Protein 8W33 (pdb70)

Secondary structure (DSSP, 8-state):
-TT-S--HHHHTTT--GGGG-TTTEEE-S--EEEEEESSPBPHHHHHHHHHHHTTSTTEEEEEEEEE---SEE--SSSSPEEPGGGG-EEEEETTEEEEE--EEEEEEEEES-GGGHHHHHHHHHHHHHHH-TT-EEEEEEEEEEE--/----S--TTTS--SSEEE-S--EEEEEESSPBPHHHHHHHHHHHHTSTTEEEEEEE--SSPPBP-SSTTTTSBPPPPPPEEEEETTEEEEESS-B-EEEEEES-GGGHHHHHHHHHHHHHHH-TT-EEEEEEEEEEE---

Solvent-accessible surface area: 16170 Å² total; per-residue (Å²): 186,186,76,149,116,76,87,87,128,138,129,72,107,25,75,10,74,10,49,106,23,110,107,52,7,85,101,28,113,41,4,24,0,0,0,53,15,78,146,92,2,56,20,115,26,1,50,102,1,15,37,86,0,94,91,11,96,87,27,146,72,20,60,27,4,12,92,18,44,43,12,76,82,48,126,52,157,56,168,24,120,106,57,158,92,52,14,6,125,70,6,67,6,88,65,165,140,46,25,6,12,6,67,0,19,30,1,2,0,21,0,60,56,86,122,37,7,86,169,5,0,72,34,0,25,122,9,0,122,112,27,2,115,69,21,44,57,4,26,3,0,76,14,11,62,18,108,112,238,124,138,156,44,105,30,39,3,29,68,64,37,99,50,9,65,22,33,97,36,0,22,0,3,0,56,19,100,150,71,1,50,21,112,27,0,50,100,0,2,38,89,0,73,94,12,100,82,21,144,67,13,74,36,4,10,72,5,75,12,58,104,32,56,91,51,139,40,138,50,110,26,56,151,14,46,47,131,117,68,6,77,5,115,71,170,133,42,102,13,28,11,71,2,7,37,1,10,0,34,0,62,54,30,95,35,1,45,158,3,0,57,31,0,18,120,11,0,116,114,28,2,112,53,21,42,58,4,25,1,0,17,7,0,37,18,130,72,163

InterPro domains:
  IPR003901 Methyl-coenzyme M reductase, protein D [PF02505] (14-136)
  IPR003901 Methyl-coenzyme M reductase, protein D [PIRSF005636] (12-136)
  IPR003901 Methyl-coenzyme M reductase, protein D [TIGR03260] (13-136)

Foldseek 3Di:
DPPPDDDCCPVQPPHDVVVVPVVWKAWDFKKWKKKFAPDQADPVLVLQLQQQLVPQPQFDDKDFDAAFDAQFDDDDPDGTDGDVVSCWDWHAHPNDTDTHGHSTRMMITIGNGPVCVVVSVVSSVVSCVVRRVVDIDMDMGIDIDTDD/DDDDDDDLLVDDDLWKAWDFKKKKKKAAPDFADLVLVQQLLQQLVPQPQFDHKDWDADPDADAACDDPRHPHGDDFDPWDWHAHPNDIDIDRHGTGMMITIGRGPVCVVVSVVSSVVVCVVSRVNDIDIDMGIDIDGDHD

Structure (mmCIF, N/CA/C/O backbone):
data_8W33
#
_entry.id   8W33
#
_cell.length_a   86.062
_cell.length_b   90.224
_cell.length_c   121.415
_cell.angle_alpha   90
_cell.angle_beta   90
_cell.angle_gamma   90
#
_symmetry.space_group_name_H-M   'C 2 2 21'
#
loop_
_entity.id
_entity.type
_entity.pdbx_description
1 polymer 'McrD (methyl-coenzyme M reductase operon protein D)'
2 non-polymer GLYCEROL
3 water water
#
loop_
_atom_site.group_PDB
_atom_site.id
_atom_site.type_symbol
_atom_site.label_atom_id
_atom_site.label_alt_id
_atom_site.label_comp_id
_atom_site.label_asym_id
_atom_site.label_entity_id
_atom_site.label_seq_id
_atom_site.pdbx_PDB_ins_code
_atom_site.Cartn_x
_atom_site.Cartn_y
_atom_site.Cartn_z
_atom_site.occupancy
_atom_site.B_iso_or_equiv
_atom_site.auth_seq_id
_atom_site.auth_comp_id
_atom_site.auth_asym_id
_atom_site.auth_atom_id
_atom_site.pdbx_PDB_model_num
ATOM 1 N N . LEU A 1 15 ? 43.46 41.999 8.168 1 65.683 -18 LEU A N 1
ATOM 2 C CA . LEU A 1 15 ? 44.039 41.017 9.13 1 61.751 -18 LEU A CA 1
ATOM 3 C C . LEU A 1 15 ? 43.933 39.624 8.529 1 56.82 -18 LEU A C 1
ATOM 4 O O . LEU A 1 15 ? 43.282 38.708 9.069 1 48.892 -18 LEU A O 1
ATOM 9 N N . LEU A 1 16 ? 44.622 39.492 7.395 1 49.143 -17 LEU A N 1
ATOM 10 C CA . LEU A 1 16 ? 44.737 38.205 6.757 1 49.313 -17 LEU A CA 1
ATOM 11 C C . LEU A 1 16 ? 45.419 37.287 7.762 1 40.507 -17 LEU A C 1
ATOM 12 O O . LEU A 1 16 ? 46.411 37.676 8.394 1 41.509 -17 LEU A O 1
ATOM 17 N N . GLY A 1 17 ? 44.856 36.081 7.864 1 37.657 -16 GLY A N 1
ATOM 18 C CA . GLY A 1 17 ? 45.351 35.028 8.724 1 39.632 -16 GLY A CA 1
ATOM 19 C C . GLY A 1 17 ? 44.456 34.846 9.947 1 38.674 -16 GLY A C 1
ATOM 20 O O . GLY A 1 17 ? 44.391 33.763 10.514 1 42.034 -16 GLY A O 1
ATOM 21 N N . LEU A 1 18 ? 43.748 35.894 10.343 1 36.979 -15 LEU A N 1
ATOM 22 C CA . LEU A 1 18 ? 42.965 35.781 11.564 1 39.867 -15 LEU A CA 1
ATOM 23 C C . LEU A 1 18 ? 41.464 35.852 11.277 1 36.725 -15 LEU A C 1
ATOM 24 O O . LEU A 1 18 ? 40.679 36.282 12.116 1 37.202 -15 LEU A O 1
ATOM 29 N N . ASP A 1 19 ? 41.033 35.449 10.074 1 38.626 -14 ASP A N 1
ATOM 30 C CA . ASP A 1 19 ? 39.612 35.361 9.811 1 40.352 -14 ASP A CA 1
ATOM 31 C C . ASP A 1 19 ? 39.05 34.129 10.524 1 34.436 -14 ASP A C 1
ATOM 32 O O . ASP A 1 19 ? 39.774 33.174 10.785 1 33.394 -14 ASP A O 1
ATOM 37 N N . SER A 1 20 ? 37.749 34.164 10.787 1 32.74 -13 SER A N 1
ATOM 38 C CA . SER A 1 20 ? 37.033 33.002 11.3 1 33.484 -13 SER A CA 1
ATOM 39 C C . SER A 1 20 ? 37.064 31.879 10.264 1 30.661 -13 SER A C 1
ATOM 40 O O . SER A 1 20 ? 37.261 32.135 9.058 1 30.524 -13 SER A O 1
ATOM 43 N N . THR A 1 21 ? 36.871 30.636 10.732 1 28.419 -12 THR A N 1
ATOM 44 C CA . THR A 1 21 ? 37.222 29.453 9.957 1 27.824 -12 THR A CA 1
ATOM 45 C C . THR A 1 21 ? 36.01 28.606 9.566 1 27.184 -12 THR A C 1
ATOM 46 O O . THR A 1 21 ? 36.15 27.402 9.348 1 27.348 -12 THR A O 1
ATOM 50 N N . GLU A 1 22 ? 34.837 29.233 9.398 1 29.153 -11 GLU A N 1
ATOM 51 C CA . GLU A 1 22 ? 33.653 28.525 8.929 1 29.767 -11 GLU A CA 1
ATOM 52 C C . GLU A 1 22 ? 33.855 27.847 7.573 1 28.47 -11 GLU A C 1
ATOM 53 O O . GLU A 1 22 ? 33.266 26.786 7.355 1 29.289 -11 GLU A O 1
ATOM 59 N N . ASN A 1 23 ? 34.739 28.378 6.708 1 29.152 -10 ASN A N 1
ATOM 60 C CA . ASN A 1 23 ? 34.967 27.735 5.413 1 33.027 -10 ASN A CA 1
ATOM 61 C C . ASN A 1 23 ? 35.55 26.342 5.601 1 32.425 -10 ASN A C 1
ATOM 62 O O . ASN A 1 23 ? 35.24 25.455 4.821 1 32.245 -10 ASN A O 1
ATOM 67 N N . LEU A 1 24 ? 36.391 26.128 6.625 1 27.412 -9 LEU A N 1
ATOM 68 C CA . LEU A 1 24 ? 36.918 24.807 6.914 1 27.818 -9 LEU A CA 1
ATOM 69 C C . LEU A 1 24 ? 35.913 23.974 7.704 1 26.909 -9 LEU A C 1
ATOM 70 O O . LEU A 1 24 ? 35.743 22.786 7.462 1 29.568 -9 LEU A O 1
ATOM 75 N N . TYR A 1 25 ? 35.313 24.549 8.744 1 26.515 -8 TYR A N 1
ATOM 76 C CA . TYR A 1 25 ? 34.456 23.769 9.606 1 26.478 -8 TYR A CA 1
ATOM 77 C C . TYR A 1 25 ? 33.227 23.26 8.844 1 27.52 -8 TYR A C 1
ATOM 78 O O . TYR A 1 25 ? 32.805 22.117 9.041 1 27.222 -8 TYR A O 1
ATOM 87 N N . PHE A 1 26 ? 32.675 24.13 8.001 1 26.497 -7 PHE A N 1
ATOM 88 C CA . PHE A 1 26 ? 31.441 23.832 7.287 1 27.836 -7 PHE A CA 1
ATOM 89 C C . PHE A 1 26 ? 31.712 23.382 5.864 1 30.223 -7 PHE A C 1
ATOM 90 O O . PHE A 1 26 ? 30.776 23.37 5.056 1 33.24 -7 PHE A O 1
ATOM 98 N N . GLN A 1 27 ? 32.935 22.956 5.546 1 27.539 -6 GLN A N 1
ATOM 99 C CA . GLN A 1 27 ? 33.234 22.596 4.173 1 30.082 -6 GLN A CA 1
ATOM 100 C C . GLN A 1 27 ? 32.276 21.475 3.752 1 30.915 -6 GLN A C 1
ATOM 101 O O . GLN A 1 27 ? 32.068 20.514 4.49 1 31.342 -6 GLN A O 1
ATOM 107 N N . GLY A 1 28 ? 31.716 21.603 2.552 1 34.286 -5 GLY A N 1
ATOM 108 C CA . GLY A 1 28 ? 30.882 20.529 2.027 1 35.351 -5 GLY A CA 1
ATOM 109 C C . GLY A 1 28 ? 29.421 20.594 2.497 1 40.398 -5 GLY A C 1
ATOM 110 O O . GLY A 1 28 ? 28.63 19.739 2.067 1 40.631 -5 GLY A O 1
ATOM 111 N N . ILE A 1 29 ? 29.05 21.576 3.346 1 36.118 -4 ILE A N 1
ATOM 112 C CA . ILE A 1 29 ? 27.655 21.777 3.797 1 37.45 -4 ILE A CA 1
ATOM 113 C C . ILE A 1 29 ? 27.001 22.982 3.126 1 34.802 -4 ILE A C 1
ATOM 114 O O . ILE A 1 29 ? 27.536 24.084 3.104 1 41.218 -4 ILE A O 1
ATOM 119 N N . ASP A 1 30 ? 25.766 22.839 2.58 1 45.253 -3 ASP A N 1
ATOM 120 C CA . ASP A 1 30 ? 25.065 24.005 2.03 1 42.729 -3 ASP A CA 1
ATOM 121 C C . ASP A 1 30 ? 24.546 24.907 3.146 1 40.286 -3 ASP A C 1
ATOM 122 O O . ASP A 1 30 ? 23.831 24.426 4.012 1 37.678 -3 ASP A O 1
ATOM 127 N N . PRO A 1 31 ? 24.852 26.232 3.146 1 45.463 -2 PRO A N 1
ATOM 128 C CA . PRO A 1 31 ? 24.506 27.107 4.27 1 53.278 -2 PRO A CA 1
ATOM 129 C C . PRO A 1 31 ? 23.042 27.158 4.715 1 51.885 -2 PRO A C 1
ATOM 130 O O . PRO A 1 31 ? 22.781 27.156 5.915 1 45.863 -2 PRO A O 1
ATOM 134 N N . PHE A 1 32 ? 22.084 27.191 3.771 1 46.542 -1 PHE A N 1
ATOM 135 C CA . PHE A 1 32 ? 20.683 27.356 4.139 1 44.81 -1 PHE A CA 1
ATOM 136 C C . PHE A 1 32 ? 20.249 26.173 5.011 1 44.655 -1 PHE A C 1
ATOM 137 O O . PHE A 1 32 ? 19.335 26.33 5.834 1 46.796 -1 PHE A O 1
ATOM 145 N N . THR A 1 33 ? 20.916 25.01 4.849 1 42.781 0 THR A N 1
ATOM 146 C CA . THR A 1 33 ? 20.554 23.789 5.567 1 41.547 0 THR A CA 1
ATOM 147 C C . THR A 1 33 ? 20.801 23.923 7.076 1 48.932 0 THR A C 1
ATOM 148 O O . THR A 1 33 ? 20.21 23.172 7.858 1 49.864 0 THR A O 1
ATOM 152 N N . MET A 1 34 ? 21.652 24.883 7.491 1 50.557 1 MET A N 1
ATOM 153 C CA . MET A 1 34 ? 21.938 25.11 8.904 1 51.154 1 MET A CA 1
ATOM 154 C C . MET A 1 34 ? 20.823 25.929 9.57 1 54.631 1 MET A C 1
ATOM 155 O O . MET A 1 34 ? 20.82 26.033 10.795 1 51.755 1 MET A O 1
ATOM 160 N N . SER A 1 35 ? 19.886 26.518 8.792 1 48.667 2 SER A N 1
ATOM 161 C CA . SER A 1 35 ? 18.766 27.247 9.375 1 47.498 2 SER A CA 1
ATOM 162 C C . SER A 1 35 ? 17.607 26.293 9.674 1 52.166 2 SER A C 1
ATOM 163 O O . SER A 1 35 ? 16.578 26.347 8.995 1 46.045 2 SER A O 1
ATOM 166 N N . THR A 1 36 ? 17.753 25.468 10.729 1 48.971 3 THR A N 1
ATOM 167 C CA . THR A 1 36 ? 16.773 24.431 11.059 1 48.962 3 THR A CA 1
ATOM 168 C C . THR A 1 36 ? 15.495 25.045 11.628 1 48.928 3 THR A C 1
ATOM 169 O O . THR A 1 36 ? 14.476 24.363 11.691 1 53.472 3 THR A O 1
ATOM 173 N N . ASP A 1 37 ? 15.518 26.343 11.974 1 46.181 4 ASP A N 1
ATOM 174 C CA . ASP A 1 37 ? 14.308 27.075 12.347 1 48.972 4 ASP A CA 1
ATOM 175 C C . ASP A 1 37 ? 13.39 27.329 11.143 1 49.067 4 ASP A C 1
ATOM 176 O O . ASP A 1 37 ? 12.205 27.643 11.312 1 51.163 4 ASP A O 1
ATOM 181 N N . LYS A 1 38 ? 13.95 27.26 9.924 1 45.461 5 LYS A N 1
ATOM 182 C CA . LYS A 1 38 ? 13.231 27.675 8.731 1 42.468 5 LYS A CA 1
ATOM 183 C C . LYS A 1 38 ? 13.086 26.527 7.73 1 40.797 5 LYS A C 1
ATOM 184 O O . LYS A 1 38 ? 12.186 26.585 6.893 1 40.934 5 LYS A O 1
ATOM 190 N N . PHE A 1 39 ? 13.962 25.525 7.786 1 39.663 6 PHE A N 1
ATOM 191 C CA . PHE A 1 39 ? 14.024 24.496 6.755 1 38.792 6 PHE A CA 1
ATOM 192 C C . PHE A 1 39 ? 14.066 23.119 7.394 1 45.078 6 PHE A C 1
ATOM 193 O O . PHE A 1 39 ? 14.848 22.869 8.305 1 47.64 6 PHE A O 1
ATOM 201 N N . GLU A 1 40 ? 13.208 22.241 6.883 1 38.996 7 GLU A N 1
ATOM 202 C CA . GLU A 1 40 ? 13.084 20.882 7.363 1 38.579 7 GLU A CA 1
ATOM 203 C C . GLU A 1 40 ? 13.505 19.977 6.22 1 37.637 7 GLU A C 1
ATOM 204 O O . GLU A 1 40 ? 12.868 20.01 5.167 1 35.188 7 GLU A O 1
ATOM 210 N N . PRO A 1 41 ? 14.54 19.144 6.416 1 37.058 8 PRO A N 1
ATOM 211 C CA . PRO A 1 41 ? 15.025 18.258 5.358 1 39.208 8 PRO A CA 1
ATOM 212 C C . PRO A 1 41 ? 13.959 17.224 5 1 37.311 8 PRO A C 1
ATOM 213 O O . PRO A 1 41 ? 13.268 16.708 5.867 1 36.951 8 PRO A O 1
ATOM 217 N N . VAL A 1 42 ? 13.817 16.959 3.703 1 33.696 9 VAL A N 1
ATOM 218 C CA . VAL A 1 42 ? 12.955 15.908 3.184 1 33.179 9 VAL A CA 1
ATOM 219 C C . VAL A 1 42 ? 13.804 14.657 3.051 1 32.921 9 VAL A C 1
ATOM 220 O O . VAL A 1 42 ? 14.814 14.656 2.356 1 35.024 9 VAL A O 1
ATOM 224 N N . PRO A 1 43 ? 13.447 13.557 3.727 1 38.087 10 PRO A N 1
ATOM 225 C CA . PRO A 1 43 ? 14.28 12.354 3.708 1 40.823 10 PRO A CA 1
ATOM 226 C C . PRO A 1 43 ? 14.462 11.712 2.337 1 36.456 10 PRO A C 1
ATOM 227 O O . PRO A 1 43 ? 15.539 11.212 2.045 1 36.433 10 PRO A O 1
ATOM 231 N N . LEU A 1 44 ? 13.407 11.712 1.514 1 33.81 11 LEU A N 1
ATOM 232 C CA . LEU A 1 44 ? 13.431 10.933 0.287 1 33.326 11 LEU A CA 1
ATOM 233 C C . LEU A 1 44 ? 13.931 11.81 -0.861 1 32.045 11 LEU A C 1
ATOM 234 O O . LEU A 1 44 ? 13.41 12.905 -1.075 1 30.602 11 LEU A O 1
ATOM 239 N N . PRO A 1 45 ? 14.963 11.336 -1.582 1 29.464 12 PRO A N 1
ATOM 240 C CA . PRO A 1 45 ? 15.475 12.023 -2.769 1 29.44 12 PRO A CA 1
ATOM 241 C C . PRO A 1 45 ? 14.679 11.621 -3.998 1 29.235 12 PRO A C 1
ATOM 242 O O . PRO A 1 45 ? 13.908 10.64 -3.965 1 27.58 12 PRO A O 1
ATOM 246 N N . GLU A 1 46 ? 14.924 12.348 -5.094 1 27.116 13 GLU A N 1
ATOM 247 C CA . GLU A 1 46 ? 14.383 11.959 -6.387 1 27.231 13 GLU A CA 1
ATOM 248 C C . GLU A 1 46 ? 15.523 11.794 -7.391 1 27.219 13 GLU A C 1
ATOM 249 O O . GLU A 1 46 ? 16.548 12.483 -7.349 1 29.478 13 GLU A O 1
ATOM 255 N N . ILE A 1 47 ? 15.315 10.875 -8.328 1 25.372 14 ILE A N 1
ATOM 256 C CA . ILE A 1 47 ? 16.068 10.837 -9.569 1 25.119 14 ILE A CA 1
ATOM 257 C C . ILE A 1 47 ? 15.228 11.565 -10.616 1 26.36 14 ILE A C 1
ATOM 258 O O . ILE A 1 47 ? 14.04 11.284 -10.765 1 25.837 14 ILE A O 1
ATOM 263 N N . LEU A 1 48 ? 15.858 12.521 -11.306 1 23.595 15 LEU A N 1
ATOM 264 C CA . LEU A 1 48 ? 15.191 13.29 -12.332 1 24.646 15 LEU A CA 1
ATOM 265 C C . LEU A 1 48 ? 15.698 12.861 -13.704 1 23.799 15 LEU A C 1
ATOM 266 O O . LEU A 1 48 ? 16.916 12.777 -13.923 1 25.588 15 LEU A O 1
ATOM 271 N N . ILE A 1 49 ? 14.746 12.628 -14.612 1 22.975 16 ILE A N 1
ATOM 272 C CA . ILE A 1 49 ? 15.066 12.343 -16.009 1 24.467 16 ILE A CA 1
ATOM 273 C C . ILE A 1 49 ? 14.714 13.597 -16.818 1 26.802 16 ILE A C 1
ATOM 274 O O . ILE A 1 49 ? 13.549 14.028 -16.819 1 25.751 16 ILE A O 1
ATOM 279 N N . PHE A 1 50 ? 15.719 14.135 -17.518 1 24.364 17 PHE A N 1
ATOM 280 C CA . PHE A 1 50 ? 15.539 15.253 -18.428 1 25.777 17 PHE A CA 1
ATOM 281 C C . PHE A 1 50 ? 15.806 14.78 -19.847 1 26.018 17 PHE A C 1
ATOM 282 O O . PHE A 1 50 ? 16.938 14.808 -20.303 1 26.265 17 PHE A O 1
ATOM 290 N N . PRO A 1 51 ? 14.772 14.351 -20.599 1 26.393 18 PRO A N 1
ATOM 291 C CA . PRO A 1 51 ? 14.962 13.959 -21.994 1 25.523 18 PRO A CA 1
ATOM 292 C C . PRO A 1 51 ? 15.354 15.156 -22.83 1 25.895 18 PRO A C 1
ATOM 293 O O . PRO A 1 51 ? 14.958 16.281 -22.542 1 26.264 18 PRO A O 1
ATOM 297 N N . ASN A 1 52 ? 16.153 14.912 -23.89 1 26.372 19 ASN A N 1
ATOM 298 C CA . ASN A 1 52 ? 16.561 15.985 -24.777 1 25.418 19 ASN A CA 1
ATOM 299 C C . ASN A 1 52 ? 15.448 16.398 -25.734 1 28.268 19 ASN A C 1
ATOM 300 O O . ASN A 1 52 ? 15.596 17.39 -26.435 1 29.832 19 ASN A O 1
ATOM 305 N N . ARG A 1 53 ? 14.362 15.635 -25.788 1 28.284 20 ARG A N 1
ATOM 306 C CA . ARG A 1 53 ? 13.166 16.053 -26.51 1 27.513 20 ARG A CA 1
ATOM 307 C C . ARG A 1 53 ? 11.949 15.866 -25.596 1 26.614 20 ARG A C 1
ATOM 308 O O . ARG A 1 53 ? 11.942 14.977 -24.76 1 26.636 20 ARG A O 1
ATOM 316 N N . LEU A 1 54 ? 10.896 16.665 -25.804 1 24.882 21 LEU A N 1
ATOM 317 C CA . LEU A 1 54 ? 9.636 16.45 -25.109 1 23.372 21 LEU A CA 1
ATOM 318 C C . LEU A 1 54 ? 9.056 15.117 -25.576 1 26.261 21 LEU A C 1
ATOM 319 O O . LEU A 1 54 ? 8.956 14.848 -26.78 1 27.287 21 LEU A O 1
ATOM 324 N N . LEU A 1 55 ? 8.667 14.277 -24.623 1 25.123 22 LEU A N 1
ATOM 325 C CA . LEU A 1 55 ? 8.269 12.939 -24.974 1 24.513 22 LEU A CA 1
ATOM 326 C C . LEU A 1 55 ? 6.854 12.895 -25.56 1 26.616 22 LEU A C 1
ATOM 327 O O . LEU A 1 55 ? 5.905 13.459 -25.017 1 26.926 22 LEU A O 1
ATOM 332 N N . SER A 1 56 ? 6.732 12.071 -26.6 1 26.733 23 SER A N 1
ATOM 333 C CA . SER A 1 56 ? 5.448 11.587 -27.083 1 29.093 23 SER A CA 1
ATOM 334 C C . SER A 1 56 ? 4.74 10.767 -26 1 28.389 23 SER A C 1
ATOM 335 O O . SER A 1 56 ? 5.367 10.141 -25.151 1 28.115 23 SER A O 1
ATOM 338 N N . ALA A 1 57 ? 3.413 10.631 -26.121 1 28.861 24 ALA A N 1
ATOM 339 C CA . ALA A 1 57 ? 2.678 9.75 -25.217 1 27.978 24 ALA A CA 1
ATOM 340 C C . ALA A 1 57 ? 3.206 8.309 -25.298 1 26.77 24 ALA A C 1
ATOM 341 O O . ALA A 1 57 ? 3.274 7.621 -24.295 1 28.422 24 ALA A O 1
ATOM 343 N N . GLU A 1 58 ? 3.534 7.835 -26.508 1 26.768 25 GLU A N 1
ATOM 344 C CA . GLU A 1 58 ? 4.013 6.473 -26.669 1 30.516 25 GLU A CA 1
ATOM 345 C C . GLU A 1 58 ? 5.322 6.238 -25.895 1 28.714 25 GLU A C 1
ATOM 346 O O . GLU A 1 58 ? 5.486 5.22 -25.236 1 29.123 25 GLU A O 1
ATOM 352 N N . THR A 1 59 ? 6.262 7.191 -25.952 1 27.989 26 THR A N 1
ATOM 3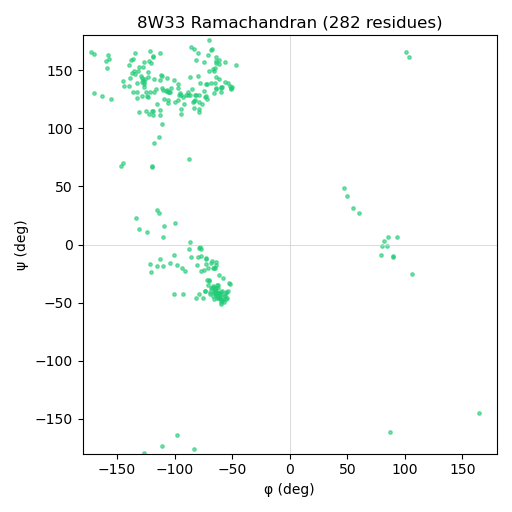53 C CA . THR A 1 59 ? 7.528 7.021 -25.245 1 27.117 26 THR A CA 1
ATOM 354 C C . THR A 1 59 ? 7.311 7.197 -23.745 1 28.029 26 THR A C 1
ATOM 355 O O . THR A 1 59 ? 7.852 6.45 -22.945 1 27.094 26 THR A O 1
ATOM 359 N N . THR A 1 60 ? 6.469 8.164 -23.337 1 26.392 27 THR A N 1
ATOM 360 C CA . THR A 1 60 ? 6.15 8.28 -21.923 1 25.626 27 THR A CA 1
ATOM 361 C C . THR A 1 60 ? 5.634 6.949 -21.375 1 27.079 27 THR A C 1
ATOM 362 O O . THR A 1 60 ? 6.01 6.536 -20.28 1 26.213 27 THR A O 1
ATOM 366 N N . GLU A 1 61 ? 4.716 6.305 -22.107 1 28.867 28 GLU A N 1
ATOM 367 C CA . GLU A 1 61 ? 4.114 5.06 -21.648 1 26.982 28 GLU A CA 1
ATOM 368 C C . GLU A 1 61 ? 5.191 3.991 -21.437 1 30.331 28 GLU A C 1
ATOM 369 O O . GLU A 1 61 ? 5.204 3.282 -20.434 1 29.34 28 GLU A O 1
ATOM 375 N N . LYS A 1 62 ? 6.075 3.838 -22.415 1 30.093 29 LYS A N 1
ATOM 376 C CA . LYS A 1 62 ? 7.148 2.859 -22.304 1 31.384 29 LYS A CA 1
ATOM 377 C C . LYS A 1 62 ? 8.046 3.157 -21.108 1 32.224 29 LYS A C 1
ATOM 378 O O . LYS A 1 62 ? 8.405 2.261 -20.338 1 30.783 29 LYS A O 1
ATOM 384 N N . LEU A 1 63 ? 8.408 4.438 -20.948 1 28.597 30 LEU A N 1
ATOM 385 C CA . LEU A 1 63 ? 9.34 4.83 -19.909 1 27.265 30 LEU A CA 1
ATOM 386 C C . LEU A 1 63 ? 8.737 4.589 -18.522 1 29.584 30 LEU A C 1
ATOM 387 O O . LEU A 1 63 ? 9.396 4.057 -17.632 1 30.215 30 LEU A O 1
ATOM 392 N N . LEU A 1 64 ? 7.489 5.012 -18.305 1 27.836 31 LEU A N 1
ATOM 393 C CA . LEU A 1 64 ? 6.855 4.823 -16.999 1 27.855 31 LEU A CA 1
ATOM 394 C C . LEU A 1 64 ? 6.707 3.339 -16.642 1 31.109 31 LEU A C 1
ATOM 395 O O . LEU A 1 64 ? 6.985 2.977 -15.504 1 30.396 31 LEU A O 1
ATOM 400 N N . ASN A 1 65 ? 6.32 2.491 -17.602 1 33.282 32 ASN A N 1
ATOM 401 C CA . ASN A 1 65 ? 6.212 1.058 -17.333 1 33.681 32 ASN A CA 1
ATOM 402 C C . ASN A 1 65 ? 7.545 0.51 -16.809 1 36.547 32 ASN A C 1
ATOM 403 O O . ASN A 1 65 ? 7.584 -0.249 -15.846 1 37.891 32 ASN A O 1
ATOM 408 N N . ARG A 1 66 ? 8.65 0.907 -17.442 1 31.665 33 ARG A N 1
ATOM 409 C CA . ARG A 1 66 ? 9.956 0.363 -17.09 1 32.229 33 ARG A CA 1
ATOM 410 C C . ARG A 1 66 ? 10.428 0.936 -15.755 1 33.891 33 ARG A C 1
ATOM 411 O O . ARG A 1 66 ? 10.959 0.214 -14.919 1 32.325 33 ARG A O 1
ATOM 419 N N . VAL A 1 67 ? 10.199 2.24 -15.526 1 30.503 34 VAL A N 1
ATOM 420 C CA . VAL A 1 67 ? 10.685 2.862 -14.306 1 31.685 34 VAL A CA 1
ATOM 421 C C . VAL A 1 67 ? 9.989 2.268 -13.088 1 31.427 34 VAL A C 1
ATOM 422 O O . VAL A 1 67 ? 10.607 2.134 -12.037 1 32.439 34 VAL A O 1
ATOM 426 N N . TYR A 1 68 ? 8.696 1.975 -13.204 1 32.467 35 TYR A N 1
ATOM 427 C CA . TYR A 1 68 ? 7.972 1.447 -12.051 1 36.076 35 TYR A CA 1
ATOM 428 C C . TYR A 1 68 ? 8.445 0.053 -11.66 1 39.251 35 TYR A C 1
ATOM 429 O O . TYR A 1 68 ? 8.141 -0.386 -10.556 1 44.771 35 TYR A O 1
ATOM 438 N N . ASP A 1 69 ? 9.198 -0.624 -12.53 1 38.517 36 ASP A N 1
ATOM 439 C CA . ASP A 1 69 ? 9.791 -1.905 -12.179 1 40.288 36 ASP A CA 1
ATOM 440 C C . ASP A 1 69 ? 11.157 -1.799 -11.503 1 41.072 36 ASP A C 1
ATOM 441 O O . ASP A 1 69 ? 11.737 -2.819 -11.162 1 38.723 36 ASP A O 1
ATOM 446 N N . VAL A 1 70 ? 11.718 -0.599 -11.367 1 33.35 37 VAL A N 1
ATOM 447 C CA . VAL A 1 70 ? 13.014 -0.462 -10.727 1 33.508 37 VAL A CA 1
ATOM 448 C C . VAL A 1 70 ? 12.824 -0.545 -9.218 1 33.341 37 VAL A C 1
ATOM 449 O O . VAL A 1 70 ? 11.967 0.138 -8.641 1 31.823 37 VAL A O 1
ATOM 453 N N . PRO A 1 71 ? 13.595 -1.412 -8.529 1 35.666 38 PRO A N 1
ATOM 454 C CA . PRO A 1 71 ? 13.495 -1.504 -7.075 1 36.206 38 PRO A CA 1
ATOM 455 C C . PRO A 1 71 ? 13.668 -0.157 -6.386 1 34.67 38 PRO A C 1
ATOM 456 O O . PRO A 1 71 ? 14.543 0.611 -6.769 1 32.384 38 PRO A O 1
ATOM 460 N N . HIS A 1 72 ? 12.834 0.063 -5.358 1 32.75 39 HIS A N 1
ATOM 461 C CA . HIS A 1 72 ? 12.928 1.192 -4.439 1 31.963 39 HIS A CA 1
ATOM 462 C C . HIS A 1 72 ? 12.287 2.466 -4.996 1 33.151 39 HIS A C 1
ATOM 463 O O . HIS A 1 72 ? 12.356 3.515 -4.35 1 31.095 39 HIS A O 1
ATOM 470 N N . VAL A 1 73 ? 11.684 2.382 -6.182 1 32.456 40 VAL A N 1
ATOM 471 C CA . VAL A 1 73 ? 10.888 3.481 -6.698 1 30.282 40 VAL A CA 1
ATOM 472 C C . VAL A 1 73 ? 9.59 3.574 -5.902 1 32.912 40 VAL A C 1
ATOM 473 O O . VAL A 1 73 ? 8.815 2.621 -5.815 1 34.538 40 VAL A O 1
ATOM 477 N N . ARG A 1 74 ? 9.324 4.751 -5.358 1 30.476 41 ARG A N 1
ATOM 478 C CA . ARG A 1 74 ? 8.175 4.931 -4.487 1 35.018 41 ARG A CA 1
ATOM 479 C C . ARG A 1 74 ? 7.032 5.589 -5.242 1 38.496 41 ARG A C 1
ATOM 480 O O . ARG A 1 74 ? 5.875 5.221 -5.055 1 38.909 41 ARG A O 1
ATOM 488 N N . GLN A 1 75 ? 7.355 6.594 -6.053 1 33.768 42 GLN A N 1
ATOM 489 C CA . GLN A 1 75 ? 6.354 7.271 -6.857 1 36.575 42 GLN A CA 1
ATOM 490 C C . GLN A 1 75 ? 7.045 7.933 -8.037 1 31.856 42 GLN A C 1
ATOM 491 O O . GLN A 1 75 ? 8.266 8.086 -8.03 1 30.829 42 GLN A O 1
ATOM 497 N N . VAL A 1 76 ? 6.253 8.225 -9.065 1 30.266 43 VAL A N 1
ATOM 498 C CA . VAL A 1 76 ? 6.746 8.858 -10.278 1 27.938 43 VAL A CA 1
ATOM 499 C C . VAL A 1 76 ? 5.807 10.006 -10.635 1 29.392 43 VAL A C 1
ATOM 500 O O . VAL A 1 76 ? 4.616 9.805 -10.716 1 30.373 43 VAL A O 1
ATOM 504 N N . ASN A 1 77 ? 6.367 11.203 -10.804 1 27.728 44 ASN A N 1
ATOM 505 C CA . ASN A 1 77 ? 5.632 12.366 -11.261 1 27.642 44 ASN A CA 1
ATOM 506 C C . ASN A 1 77 ? 6.234 12.857 -12.587 1 24.949 44 ASN A C 1
ATOM 507 O O . ASN A 1 77 ? 7.381 12.533 -12.939 1 25.086 44 ASN A O 1
ATOM 512 N N . ILE A 1 78 ? 5.446 13.665 -13.31 1 22.418 45 ILE A N 1
ATOM 513 C CA . ILE A 1 78 ? 5.846 14.197 -14.607 1 22.895 45 ILE A CA 1
ATOM 514 C C . ILE A 1 78 ? 5.469 15.672 -14.682 1 25.351 45 ILE A C 1
ATOM 515 O O . ILE A 1 78 ? 4.478 16.132 -14.091 1 25.795 45 ILE A O 1
ATOM 520 N N . SER A 1 79 ? 6.303 16.402 -15.421 1 23.041 46 SER A N 1
ATOM 521 C CA A SER A 1 79 ? 6.04 17.775 -15.78 0.5 22.964 46 SER A CA 1
ATOM 522 C CA B SER A 1 79 ? 6.027 17.773 -15.792 0.5 22.34 46 SER A CA 1
ATOM 523 C C . SER A 1 79 ? 6.423 17.959 -17.245 1 23.479 46 SER A C 1
ATOM 524 O O . SER A 1 79 ? 7.165 17.153 -17.8 1 23.607 46 SER A O 1
ATOM 529 N N . GLY A 1 80 ? 5.928 19.036 -17.831 1 22.627 47 GLY A N 1
ATOM 530 C CA . GLY A 1 80 ? 6.158 19.256 -19.244 1 25.561 47 GLY A CA 1
ATOM 531 C C . GLY A 1 80 ? 5.218 20.301 -19.8 1 24.087 47 GLY A C 1
ATOM 532 O O . GLY A 1 80 ? 4.916 21.257 -19.115 1 25.377 47 GLY A O 1
ATOM 533 N N . GLU A 1 81 ? 4.806 20.094 -21.063 1 24.065 48 GLU A N 1
ATOM 534 C CA . GLU A 1 81 ? 4.073 21.101 -21.803 1 26.545 48 GLU A CA 1
ATOM 535 C C . GLU A 1 81 ? 2.698 20.553 -22.152 1 25.188 48 GLU A C 1
ATOM 536 O O . GLU A 1 81 ? 2.569 19.432 -22.643 1 25.236 48 GLU A O 1
ATOM 542 N N . GLY A 1 82 ? 1.674 21.368 -21.875 1 25.537 49 GLY A N 1
ATOM 543 C CA . GLY A 1 82 ? 0.319 21.049 -22.255 1 25.456 49 GLY A CA 1
ATOM 544 C C . GLY A 1 82 ? 0.133 21.162 -23.767 1 25.585 49 GLY A C 1
ATOM 545 O O . GLY A 1 82 ? 0.966 21.741 -24.464 1 26.315 49 GLY A O 1
ATOM 546 N N . VAL A 1 83 ? -0.96 20.564 -24.235 1 25.636 50 VAL A N 1
ATOM 547 C CA . VAL A 1 83 ? -1.312 20.479 -25.643 1 25.873 50 VAL A CA 1
ATOM 548 C C . VAL A 1 83 ? -2.74 21.007 -25.796 1 28.94 50 VAL A C 1
ATOM 549 O O . VAL A 1 83 ? -3.585 20.724 -24.951 1 28.392 50 VAL A O 1
ATOM 553 N N . PRO A 1 84 ? -3.06 21.747 -26.879 1 28.595 51 PRO A N 1
ATOM 554 C CA . PRO A 1 84 ? -4.415 22.266 -27.059 1 29.839 51 PRO A CA 1
ATOM 555 C 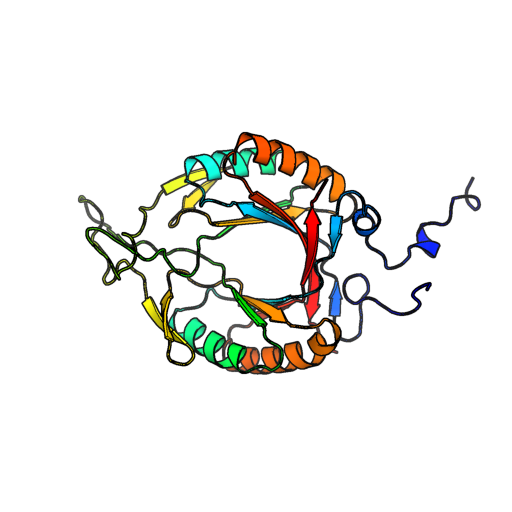C . PRO A 1 84 ? -5.442 21.162 -27.297 1 29.418 51 PRO A C 1
ATOM 556 O O . PRO A 1 84 ? -5.152 20.12 -27.892 1 28.97 51 PRO A O 1
ATOM 560 N N . ALA A 1 85 ? -6.695 21.436 -26.876 1 27.127 52 ALA A N 1
ATOM 561 C CA . ALA A 1 85 ? -7.802 20.543 -27.164 1 25.764 52 ALA A CA 1
ATOM 562 C C . ALA A 1 85 ? -8.625 21.056 -28.345 1 28.669 52 ALA A C 1
ATOM 563 O O . ALA A 1 85 ? -9.581 20.397 -28.769 1 29.373 52 ALA A O 1
ATOM 565 N N . MET A 1 86 ? -8.312 22.283 -28.768 1 31.69 53 MET A N 1
ATOM 566 C CA . MET A 1 86 ? -8.915 22.921 -29.928 1 35.498 53 MET A CA 1
ATOM 567 C C . MET A 1 86 ? -7.797 23.52 -30.789 1 32.513 53 MET A C 1
ATOM 568 O O . MET A 1 86 ? -6.921 24.184 -30.248 1 34.394 53 MET A O 1
ATOM 573 N N . VAL A 1 87 ? -7.911 23.379 -32.122 1 33.732 54 VAL A N 1
ATOM 574 C CA . VAL A 1 87 ? -6.894 23.815 -33.075 1 36.907 54 VAL A CA 1
ATOM 575 C C . VAL A 1 87 ? -7.599 24.332 -34.329 1 39.273 54 VAL A C 1
ATOM 576 O O . VAL A 1 87 ? -8.539 23.691 -34.807 1 40.329 54 VAL A O 1
ATOM 580 N N . GLY A 1 88 ? -7.144 25.465 -34.878 1 43.968 55 GLY A N 1
ATOM 581 C CA . GLY A 1 88 ? -7.793 25.991 -36.084 1 43.971 55 GLY A CA 1
ATOM 582 C C . GLY A 1 88 ? -6.893 26.939 -36.874 1 47.022 55 GLY A C 1
ATOM 583 O O . GLY A 1 88 ? -5.998 27.571 -36.307 1 50.368 55 GLY A O 1
ATOM 584 N N . SER A 1 89 ? -7.125 26.997 -38.2 1 42.866 56 SER A N 1
ATOM 585 C CA . SER A 1 89 ? -6.386 27.887 -39.087 1 43.717 56 SER A CA 1
ATOM 586 C C . SER A 1 89 ? -7.36 28.663 -39.971 1 49.704 56 SER A C 1
ATOM 587 O O . SER A 1 89 ? -6.964 29.245 -40.987 1 50.802 56 SER A O 1
ATOM 590 N N . GLY A 1 90 ? -8.653 28.609 -39.607 1 52.68 57 GLY A N 1
ATOM 591 C CA . GLY A 1 90 ? -9.727 29.129 -40.438 1 54.065 57 GLY A CA 1
ATOM 592 C C . GLY A 1 90 ? -10.337 30.372 -39.796 1 61.865 57 GLY A C 1
ATOM 593 O O . GLY A 1 90 ? -9.843 30.85 -38.776 1 61.73 57 GLY A O 1
ATOM 594 N N . PRO A 1 91 ? -11.44 30.918 -40.348 1 59.733 58 PRO A N 1
ATOM 595 C CA . PRO A 1 91 ? -12.033 32.14 -39.803 1 67.581 58 PRO A CA 1
ATOM 596 C C . PRO A 1 91 ? -12.842 31.874 -38.535 1 77.216 58 PRO A C 1
ATOM 597 O O . PRO A 1 91 ? -13.061 32.784 -37.738 1 88.814 58 PRO A O 1
ATOM 601 N N . GLY A 1 92 ? -13.293 30.623 -38.365 1 79.472 59 GLY A N 1
ATOM 602 C CA . GLY A 1 92 ? -14.145 30.265 -37.244 1 82.123 59 GLY A CA 1
ATOM 603 C C . GLY A 1 92 ? -13.322 29.989 -35.992 1 79.089 59 GLY A C 1
ATOM 604 O O . GLY A 1 92 ? -12.101 30.136 -35.987 1 78.133 59 GLY A O 1
ATOM 605 N N . LYS A 1 93 ? -14.017 29.571 -34.933 1 84.134 60 LYS A N 1
ATOM 606 C CA . LYS A 1 93 ? -13.36 29.104 -33.726 1 84.104 60 LYS A CA 1
ATOM 607 C C . LYS A 1 93 ? -12.563 27.844 -34.063 1 78.974 60 LYS A C 1
ATOM 608 O O . LYS A 1 93 ? -12.807 27.199 -35.086 1 74.68 60 LYS A O 1
ATOM 614 N N . GLY A 1 94 ? -11.611 27.508 -33.184 1 68.445 61 GLY A N 1
ATOM 615 C CA . GLY A 1 94 ? -10.915 26.238 -33.238 1 61.956 61 GLY A CA 1
ATOM 616 C C . GLY A 1 94 ? -11.866 25.053 -33.431 1 58.319 61 GLY A C 1
ATOM 617 O O . GLY A 1 94 ? -13.051 25.093 -33.085 1 52.803 61 GLY A O 1
ATOM 618 N N . LEU A 1 95 ? -11.299 23.986 -34.002 1 45.461 62 LEU A N 1
ATOM 619 C CA . LEU A 1 95 ? -11.954 22.702 -34.178 1 40.744 62 LEU A CA 1
ATOM 620 C C . LEU A 1 95 ? -11.507 21.828 -33.002 1 34.507 62 LEU A C 1
ATOM 621 O O . LEU A 1 95 ? -10.335 21.854 -32.648 1 31.12 62 LEU A O 1
ATOM 626 N N . PRO A 1 96 ? -12.402 21.042 -32.38 1 35.043 63 PRO A N 1
ATOM 627 C CA . PRO A 1 96 ? -12.018 20.188 -31.262 1 33.138 63 PRO A CA 1
ATOM 628 C C . PRO A 1 96 ? -11.191 18.993 -31.728 1 30.745 63 PRO A C 1
ATOM 629 O O . PRO A 1 96 ? -11.47 18.362 -32.76 1 29.023 63 PRO A O 1
ATOM 633 N N . VAL A 1 97 ? -10.152 18.697 -30.952 1 26.999 64 VAL A N 1
ATOM 634 C CA . VAL A 1 97 ? -9.305 17.549 -31.206 1 25.698 64 VAL A CA 1
ATOM 635 C C . VAL A 1 97 ? -9.899 16.326 -30.535 1 26.754 64 VAL A C 1
ATOM 636 O O . VAL A 1 97 ? -10.416 16.394 -29.417 1 27.241 64 VAL A O 1
ATOM 640 N N . GLU A 1 98 ? -9.747 15.187 -31.199 1 26.036 65 GLU A N 1
ATOM 641 C CA . GLU A 1 98 ? -10.218 13.926 -30.657 1 27.17 65 GLU A CA 1
ATOM 642 C C . GLU A 1 98 ? -9.688 13.741 -29.221 1 29.295 65 GLU A C 1
ATOM 643 O O . GLU A 1 98 ? -8.499 13.939 -28.977 1 28.175 65 GLU A O 1
ATOM 649 N N . HIS A 1 99 ? -10.556 13.313 -28.295 1 31.36 66 HIS A N 1
ATOM 650 C CA . HIS A 1 99 ? -10.132 13.01 -26.919 1 29.388 66 HIS A CA 1
ATOM 651 C C . HIS A 1 99 ? -9.526 14.241 -26.233 1 30.306 66 HIS A C 1
ATOM 652 O O . HIS A 1 99 ? -8.721 14.117 -25.286 1 29.896 66 HIS A O 1
ATOM 659 N N . GLU A 1 100 ? -9.976 15.417 -26.688 1 29.477 67 GLU A N 1
ATOM 660 C CA . GLU A 1 100 ? -9.568 16.715 -26.177 1 27.628 67 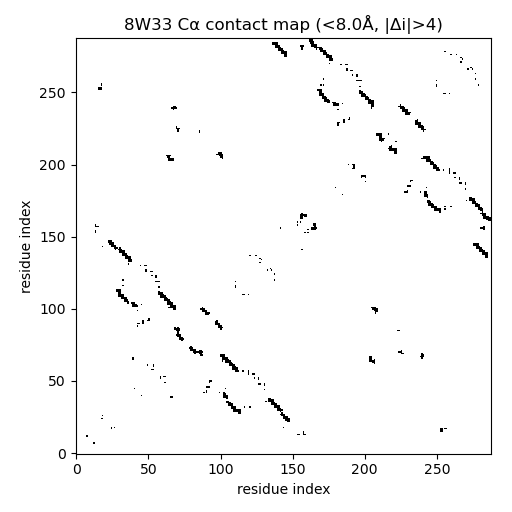GLU A CA 1
ATOM 661 C C . GLU A 1 100 ? -8.045 16.856 -26.226 1 30.523 67 GLU A C 1
ATOM 662 O O . GLU A 1 100 ? -7.454 17.551 -25.418 1 31.558 67 GLU A O 1
ATOM 668 N N . GLY A 1 101 ? -7.425 16.212 -27.207 1 29.268 68 GLY A N 1
ATOM 669 C CA . GLY A 1 101 ? -5.998 16.319 -27.414 1 31.298 68 GLY A CA 1
ATOM 670 C C . GLY A 1 101 ? -5.172 15.447 -26.473 1 32.6 68 GLY A C 1
ATOM 671 O O . GLY A 1 101 ? -3.946 15.371 -26.656 1 31.297 68 GLY A O 1
ATOM 672 N N . ARG A 1 102 ? -5.815 14.842 -25.459 1 28.846 69 ARG A N 1
ATOM 673 C CA . ARG A 1 102 ? -5.136 13.987 -24.502 1 28.035 69 ARG A CA 1
ATOM 674 C C . ARG A 1 102 ? -4.933 12.613 -25.123 1 29.679 69 ARG A C 1
ATOM 675 O O . ARG A 1 102 ? -5.54 12.304 -26.135 1 29.989 69 ARG A O 1
ATOM 683 N N . LYS A 1 103 ? -4.068 11.803 -24.515 1 29.131 70 LYS A N 1
ATOM 684 C CA . LYS A 1 103 ? -3.863 10.434 -24.966 1 31.557 70 LYS A CA 1
ATOM 685 C C . LYS A 1 103 ? -4.01 9.511 -23.76 1 31.322 70 LYS A C 1
ATOM 686 O O . LYS A 1 103 ? -3.48 9.781 -22.69 1 29.544 70 LYS A O 1
ATOM 692 N N . VAL A 1 104 ? -4.655 8.362 -23.949 1 29.614 71 VAL A N 1
ATOM 693 C CA . VAL A 1 104 ? -4.745 7.377 -22.889 1 30.952 71 VAL A CA 1
ATOM 694 C C . VAL A 1 104 ? -3.536 6.457 -22.978 1 34.129 71 VAL A C 1
ATOM 695 O O . VAL A 1 104 ? -3.235 5.938 -24.057 1 33.895 71 VAL A O 1
ATOM 699 N N . ILE A 1 105 ? -2.826 6.273 -21.862 1 30.844 72 ILE A N 1
ATOM 700 C CA . ILE A 1 105 ? -1.703 5.358 -21.818 1 31.535 72 ILE A CA 1
ATOM 701 C C . ILE A 1 105 ? -2.027 4.286 -20.795 1 30.697 72 ILE A C 1
ATOM 702 O O . ILE A 1 105 ? -2.916 4.45 -19.96 1 31.9 72 ILE A O 1
ATOM 707 N N . ASN A 1 106 ? -1.316 3.166 -20.893 1 30.538 73 ASN A N 1
ATOM 708 C CA . ASN A 1 106 ? -1.536 2.056 -19.985 1 33.464 73 ASN A CA 1
ATOM 709 C C . ASN A 1 106 ? -0.252 1.815 -19.216 1 33.159 73 ASN A C 1
ATOM 710 O O . ASN A 1 106 ? 0.746 1.454 -19.827 1 34.058 73 ASN A O 1
ATOM 715 N N . VAL A 1 107 ? -0.281 2.039 -17.899 1 34.52 74 VAL A N 1
ATOM 716 C CA . VAL A 1 107 ? 0.891 1.827 -17.083 1 36.247 74 VAL A CA 1
ATOM 717 C C . VAL A 1 107 ? 0.559 0.762 -16.04 1 36.592 74 VAL A C 1
ATOM 718 O O . VAL A 1 107 ? -0.307 0.973 -15.199 1 37.777 74 VAL A O 1
ATOM 722 N N . LYS A 1 108 ? 1.246 -0.376 -16.163 1 40.651 75 LYS A N 1
ATOM 723 C CA . LYS A 1 108 ? 1.098 -1.523 -15.276 1 44.206 75 LYS A CA 1
ATOM 724 C C . LYS A 1 108 ? -0.369 -1.896 -15.106 1 44.828 75 LYS A C 1
ATOM 725 O O . LYS A 1 108 ? -0.794 -2.135 -13.987 1 47.596 75 LYS A O 1
ATOM 731 N N . GLY A 1 109 ? -1.135 -1.876 -16.202 1 44.603 76 GLY A N 1
ATOM 732 C CA . GLY A 1 109 ? -2.532 -2.275 -16.178 1 48.081 76 GLY A CA 1
ATOM 733 C C . GLY A 1 109 ? -3.515 -1.132 -15.878 1 49.856 76 GLY A C 1
ATOM 734 O O . GLY A 1 109 ? -4.711 -1.332 -16.035 1 53.782 76 GLY A O 1
ATOM 735 N N . ARG A 1 110 ? -3.041 0.056 -15.474 1 47.702 77 ARG A N 1
ATOM 736 C CA . ARG A 1 110 ? -3.913 1.195 -15.202 1 46.978 77 ARG A CA 1
ATOM 737 C C . ARG A 1 110 ? -4.004 2.092 -16.439 1 43.142 77 ARG A C 1
ATOM 738 O O . ARG A 1 110 ? -2.972 2.44 -17.002 1 36.141 77 ARG A O 1
ATOM 746 N N . GLU A 1 111 ? -5.228 2.456 -16.854 1 39.852 78 GLU A N 1
ATOM 747 C CA . GLU A 1 111 ? -5.438 3.407 -17.937 1 39.16 78 GLU A CA 1
ATOM 748 C C . GLU A 1 111 ? -5.349 4.826 -17.374 1 39.213 78 GLU A C 1
ATOM 749 O O . GLU A 1 111 ? -6.028 5.176 -16.401 1 39.286 78 GLU A O 1
ATOM 755 N N . ILE A 1 112 ? -4.446 5.623 -17.944 1 33.088 79 ILE A N 1
ATOM 756 C CA . ILE A 1 112 ? -4.186 6.963 -17.442 1 31.746 79 ILE A CA 1
ATOM 757 C C . ILE A 1 112 ? -4.364 7.967 -18.578 1 30.272 79 ILE A C 1
ATOM 758 O O . ILE A 1 112 ? -3.808 7.799 -19.664 1 29.842 79 ILE A O 1
ATOM 763 N N . GLU A 1 113 ? -5.122 9.037 -18.325 1 28.385 80 GLU A N 1
ATOM 764 C CA . GLU A 1 113 ? -5.233 10.137 -19.265 1 30.709 80 GLU A CA 1
ATOM 765 C C . GLU A 1 113 ? -3.989 11.021 -19.137 1 29.787 80 GLU A C 1
ATOM 766 O O . GLU A 1 113 ? -3.726 11.541 -18.056 1 30.616 80 GLU A O 1
ATOM 772 N N . LEU A 1 114 ? -3.188 11.103 -20.207 1 27.403 81 LEU A N 1
ATOM 773 C CA . LEU A 1 114 ? -1.989 11.926 -20.192 1 25.536 81 LEU A CA 1
ATOM 774 C C . LEU A 1 114 ? -2.252 13.203 -20.97 1 25.244 81 LEU A C 1
ATOM 775 O O . LEU A 1 114 ? -2.722 13.166 -22.105 1 25.836 81 LEU A O 1
ATOM 780 N N . GLN A 1 115 ? -1.833 14.326 -20.405 1 24.518 82 GLN A N 1
ATOM 781 C CA . GLN A 1 115 ? -2.099 15.607 -21.017 1 25.021 82 GLN A CA 1
ATOM 782 C C . GLN A 1 115 ? -0.853 16.475 -21.033 1 25.008 82 GLN A C 1
ATOM 783 O O . GLN A 1 115 ? -0.991 17.686 -21.156 1 27.276 82 GLN A O 1
ATOM 789 N N . LEU A 1 116 ? 0.346 15.87 -20.967 1 24.937 83 LEU A N 1
ATOM 790 C CA . LEU A 1 116 ? 1.596 16.607 -21.142 1 24.224 83 LEU A CA 1
ATOM 791 C C . LEU A 1 116 ? 2.469 15.918 -22.185 1 24.623 83 LEU A C 1
ATOM 792 O O . LEU A 1 116 ? 2.531 14.702 -22.196 1 23.135 83 LEU A O 1
ATOM 797 N N . LEU A 1 117 ? 3.182 16.72 -22.98 1 25.083 84 LEU A N 1
ATOM 798 C CA . LEU A 1 117 ? 4.432 16.296 -23.596 1 25.266 84 LEU A CA 1
ATOM 799 C C . LEU A 1 117 ? 5.48 16.413 -22.492 1 23.944 84 LEU A C 1
ATOM 800 O O . LEU A 1 117 ? 5.715 17.502 -21.978 1 24.636 84 LEU A O 1
ATOM 805 N N . VAL A 1 118 ? 6.043 15.289 -22.065 1 24.512 85 VAL A N 1
ATOM 806 C CA . VAL A 1 118 ? 6.816 15.256 -20.836 1 23.994 85 VAL A CA 1
ATOM 807 C C . VAL A 1 118 ? 8.254 15.731 -21.055 1 25.466 85 VAL A C 1
ATOM 808 O O . VAL A 1 118 ? 8.945 15.263 -21.963 1 23.835 85 VAL A O 1
ATOM 812 N N . GLY A 1 119 ? 8.678 16.691 -20.212 1 24.074 86 GLY A N 1
ATOM 813 C CA . GLY A 1 119 ? 10.019 17.234 -20.234 1 25.972 86 GLY A CA 1
ATOM 814 C C . GLY A 1 119 ? 10.845 16.898 -18.989 1 25.956 86 GLY A C 1
ATOM 815 O O . GLY A 1 119 ? 12.054 17.129 -18.991 1 26.128 86 GLY A O 1
ATOM 816 N N . ARG A 1 120 ? 10.191 16.382 -17.929 1 24.358 87 ARG A N 1
ATOM 817 C CA . ARG A 1 120 ? 10.878 16.099 -16.676 1 25.185 87 ARG A CA 1
ATOM 818 C C . ARG A 1 120 ? 10.127 15.015 -15.934 1 25.291 87 ARG A C 1
ATOM 819 O O . ARG A 1 120 ? 8.897 15.09 -15.82 1 25.246 87 ARG A O 1
ATOM 827 N N . VAL A 1 121 ? 10.853 13.946 -15.593 1 24.529 88 VAL A N 1
ATOM 828 C CA . VAL A 1 121 ? 10.312 12.847 -14.817 1 24.593 88 VAL A CA 1
ATOM 829 C C . VAL A 1 121 ? 10.969 12.883 -13.438 1 23.949 88 VAL A C 1
ATOM 830 O O . VAL A 1 121 ? 12.181 13.005 -13.347 1 25.368 88 VAL A O 1
ATOM 834 N N . PHE A 1 122 ? 10.141 12.771 -12.401 1 23.277 89 PHE A N 1
ATOM 835 C CA . PHE A 1 122 ? 10.571 12.808 -11.019 1 24.363 89 PHE A CA 1
ATOM 836 C C . PHE A 1 122 ? 10.34 11.427 -10.428 1 24.664 89 PHE A C 1
ATOM 837 O O . PHE A 1 122 ? 9.194 11.039 -10.232 1 27.317 89 PHE A O 1
ATOM 845 N N . VAL A 1 123 ? 11.422 10.714 -10.126 1 26.008 90 VAL A N 1
ATOM 846 C CA . VAL A 1 123 ? 11.312 9.354 -9.616 1 25.025 90 VAL A CA 1
ATOM 847 C C . VAL A 1 123 ? 11.758 9.345 -8.15 1 24.997 90 VAL A C 1
ATOM 848 O O . VAL A 1 123 ? 12.95 9.427 -7.88 1 26.159 90 VAL A O 1
ATOM 852 N N . GLU A 1 124 ? 10.798 9.276 -7.233 1 26.642 91 GLU A N 1
ATOM 853 C CA . GLU A 1 124 ? 11.112 9.254 -5.813 1 28.062 91 GLU A CA 1
ATOM 854 C C . GLU A 1 124 ? 11.65 7.875 -5.449 1 26.572 91 GLU A C 1
ATOM 855 O O . GLU A 1 124 ? 11.036 6.871 -5.812 1 29.562 91 GLU A O 1
ATOM 861 N N . ILE A 1 125 ? 12.775 7.874 -4.722 1 27.708 92 ILE A N 1
ATOM 862 C CA . ILE A 1 125 ? 13.474 6.688 -4.272 1 29.942 92 ILE A CA 1
ATOM 863 C C . ILE A 1 125 ? 13.327 6.601 -2.746 1 29.519 92 ILE A C 1
ATOM 864 O O . ILE A 1 125 ? 13.321 7.614 -2.065 1 30.308 92 ILE A O 1
ATOM 869 N N . ASP A 1 126 ? 13.217 5.377 -2.221 1 29.865 93 ASP A N 1
ATOM 870 C CA . ASP A 1 126 ? 12.827 5.194 -0.822 1 30.861 93 ASP A CA 1
ATOM 871 C C . ASP A 1 126 ? 13.98 5.426 0.152 1 33.843 93 ASP A C 1
ATOM 872 O O . ASP A 1 126 ? 13.774 5.384 1.367 1 33.876 93 ASP A O 1
ATOM 877 N N . ASP A 1 127 ? 15.191 5.694 -0.328 1 32.362 94 ASP A N 1
ATOM 878 C CA . ASP A 1 127 ? 16.332 5.837 0.568 1 34.847 94 ASP A CA 1
ATOM 879 C C . ASP A 1 127 ? 17.518 6.38 -0.215 1 32.797 94 ASP A C 1
ATOM 880 O O . ASP A 1 127 ? 17.819 5.856 -1.279 1 32.168 94 ASP A O 1
ATOM 885 N N . ILE A 1 128 ? 18.171 7.432 0.307 1 31.097 95 ILE A N 1
ATOM 886 C CA . ILE A 1 128 ? 19.371 7.97 -0.321 1 33.219 95 ILE A CA 1
ATOM 887 C C . ILE A 1 128 ? 20.399 6.873 -0.58 1 36.358 95 ILE A C 1
ATOM 888 O O . ILE A 1 128 ? 21.14 6.924 -1.576 1 34.14 95 ILE A O 1
ATOM 893 N N . ASP A 1 129 ? 20.456 5.873 0.31 1 34.366 96 ASP A N 1
ATOM 894 C CA . ASP A 1 129 ? 21.503 4.869 0.264 1 35.022 96 ASP A CA 1
ATOM 895 C C . ASP A 1 129 ? 21.324 3.901 -0.895 1 35.417 96 ASP A C 1
ATOM 896 O O . ASP A 1 129 ? 22.254 3.173 -1.205 1 36.959 96 ASP A O 1
ATOM 901 N N . VAL A 1 130 ? 20.171 3.89 -1.57 1 33.162 97 VAL A N 1
ATOM 902 C CA . VAL A 1 130 ? 19.988 2.961 -2.677 1 32.251 97 VAL A CA 1
ATOM 903 C C . VAL A 1 130 ? 19.948 3.699 -4.027 1 31.183 97 VAL A C 1
ATOM 904 O O . VAL A 1 130 ? 19.691 3.072 -5.053 1 31.503 97 VAL A O 1
ATOM 908 N N . VAL A 1 131 ? 20.207 5.005 -4.023 1 30.751 98 VAL A N 1
ATOM 909 C CA . VAL A 1 131 ? 20.101 5.801 -5.242 1 32.949 98 VAL A CA 1
ATOM 910 C C . VAL A 1 131 ? 21.11 5.369 -6.31 1 34.647 98 VAL A C 1
ATOM 911 O O . VAL A 1 131 ? 20.779 5.375 -7.496 1 31.584 98 VAL A O 1
ATOM 915 N N . GLU A 1 132 ? 22.339 4.994 -5.912 1 36.16 99 GLU A N 1
ATOM 916 C CA . GLU A 1 132 ? 23.359 4.624 -6.885 1 38.063 99 GLU A CA 1
ATOM 917 C C . GLU A 1 132 ? 22.889 3.491 -7.784 1 37.234 99 GLU A C 1
ATOM 918 O O . GLU A 1 132 ? 23.017 3.563 -9.006 1 36.42 99 GLU A O 1
ATOM 924 N N . LYS A 1 133 ? 22.367 2.419 -7.185 1 35.386 100 LYS A N 1
ATOM 925 C CA . LYS A 1 133 ? 21.933 1.291 -7.977 1 35.263 100 LYS A CA 1
ATOM 926 C C . LYS A 1 133 ? 20.662 1.632 -8.756 1 33.723 100 LYS A C 1
ATOM 927 O O . LYS A 1 133 ? 20.481 1.155 -9.873 1 34.373 100 LYS A O 1
ATOM 933 N N . ALA A 1 134 ? 19.786 2.443 -8.166 1 33.954 101 ALA A N 1
ATOM 934 C CA . ALA A 1 134 ? 18.579 2.84 -8.865 1 32.041 101 ALA A CA 1
ATOM 935 C C . ALA A 1 134 ? 18.902 3.673 -10.105 1 29.26 101 ALA A C 1
ATOM 936 O O . ALA A 1 134 ? 18.291 3.468 -11.151 1 30.262 101 ALA A O 1
ATOM 938 N N . ILE A 1 135 ? 19.844 4.615 -9.997 1 30.347 102 ILE A N 1
ATOM 939 C CA . ILE A 1 135 ? 20.13 5.493 -11.124 1 30.808 102 ILE A CA 1
ATOM 940 C C . ILE A 1 135 ? 20.822 4.725 -12.252 1 32.31 102 ILE A C 1
ATOM 941 O O . ILE A 1 135 ? 20.623 5.053 -13.43 1 29.623 102 ILE A O 1
ATOM 946 N N . GLU A 1 136 ? 21.598 3.688 -11.904 1 31.769 103 GLU A N 1
ATOM 947 C CA . GLU A 1 136 ? 22.214 2.801 -12.886 1 34.176 103 GLU A CA 1
ATOM 948 C C . GLU A 1 136 ? 21.131 2.038 -13.652 1 32.391 103 GLU A C 1
ATOM 949 O O . GLU A 1 136 ? 21.222 1.926 -14.866 1 32.936 103 GLU A O 1
ATOM 955 N N . ALA A 1 137 ? 20.061 1.584 -12.973 1 29.984 104 ALA A N 1
ATOM 956 C CA . ALA A 1 137 ? 18.976 0.892 -13.658 1 31.855 104 ALA A CA 1
ATOM 957 C C . ALA A 1 137 ? 18.178 1.853 -14.55 1 31.921 104 ALA A C 1
ATOM 958 O O . ALA A 1 137 ? 17.836 1.53 -15.686 1 32.378 104 ALA A O 1
ATOM 960 N N . ILE A 1 138 ? 17.919 3.066 -14.055 1 29.353 105 ILE A N 1
ATOM 961 C CA . ILE A 1 138 ? 17.208 4.051 -14.843 1 29.62 105 ILE A CA 1
ATOM 962 C C . ILE A 1 138 ? 18.049 4.471 -16.051 1 29.286 105 ILE A C 1
ATOM 963 O O . ILE A 1 138 ? 17.527 4.618 -17.148 1 29.52 105 ILE A O 1
ATOM 968 N N . ASP A 1 139 ? 19.367 4.585 -15.883 1 29.889 106 ASP A N 1
ATOM 969 C CA . ASP A 1 139 ? 20.241 4.945 -16.992 1 30.856 106 ASP A CA 1
ATOM 970 C C . ASP A 1 139 ? 20.139 3.915 -18.112 1 31.16 106 ASP A C 1
ATOM 971 O O . ASP A 1 139 ? 20.073 4.264 -19.307 1 30.65 106 ASP A O 1
ATOM 976 N N . GLU A 1 140 ? 20.122 2.63 -17.732 1 34.093 107 GLU A N 1
ATOM 977 C CA . GLU A 1 140 ? 19.994 1.563 -18.716 1 38.564 107 GLU A CA 1
ATOM 978 C C . GLU A 1 140 ? 18.662 1.665 -19.478 1 36.181 107 GLU A C 1
ATOM 979 O O . GLU A 1 140 ? 18.61 1.47 -20.703 1 34.048 107 GLU A O 1
ATOM 985 N N . ILE A 1 141 ? 17.571 1.971 -18.761 1 31.813 108 ILE A N 1
ATOM 986 C CA . ILE A 1 141 ? 16.283 2.19 -19.405 1 31.507 108 ILE A CA 1
ATOM 987 C C . ILE A 1 141 ? 16.364 3.342 -20.406 1 31.281 108 ILE A C 1
ATOM 988 O O . ILE A 1 141 ? 15.901 3.199 -21.553 1 32.654 108 ILE A O 1
ATOM 993 N N . CYS A 1 142 ? 16.918 4.479 -19.974 1 29.742 109 CYS A N 1
ATOM 994 C CA . CYS A 1 142 ? 16.942 5.662 -20.805 1 30.202 109 CYS A CA 1
ATOM 995 C C . CYS A 1 142 ? 17.817 5.463 -22.04 1 30.872 109 CYS A C 1
ATOM 996 O O . CYS A 1 142 ? 17.494 5.969 -23.118 1 31.25 109 CYS A O 1
ATOM 999 N N . GLN A 1 143 ? 18.936 4.738 -21.888 1 32.111 110 GLN A N 1
ATOM 1000 C CA . GLN A 1 143 ? 19.787 4.444 -23.031 1 33.136 110 GLN A CA 1
ATOM 1001 C C . GLN A 1 143 ? 18.972 3.774 -24.133 1 33.581 110 GLN A C 1
ATOM 1002 O O . GLN A 1 143 ? 19.14 4.053 -25.32 1 33.73 110 GLN A O 1
ATOM 1008 N N . GLU A 1 144 ? 18.091 2.868 -23.739 1 33.242 111 GLU A N 1
ATOM 1009 C CA . GLU A 1 144 ? 17.272 2.123 -24.674 1 37.908 111 GLU A CA 1
ATOM 1010 C C . GLU A 1 144 ? 16.136 2.978 -25.235 1 39.32 111 GLU A C 1
ATOM 1011 O O . GLU A 1 144 ? 15.895 2.955 -26.438 1 36.763 111 GLU A O 1
ATOM 1017 N N . LEU A 1 145 ? 15.426 3.726 -24.375 1 35.237 112 LEU A N 1
ATOM 1018 C CA . LEU A 1 145 ? 14.154 4.332 -24.756 1 34.696 112 LEU A CA 1
ATOM 1019 C C . LEU A 1 145 ? 14.297 5.755 -25.267 1 33.395 112 LEU A C 1
ATOM 1020 O O . LEU A 1 145 ? 13.361 6.229 -25.918 1 33.438 112 LEU A O 1
ATOM 1025 N N . LEU A 1 146 ? 15.407 6.435 -24.944 1 32.329 113 LEU A N 1
ATOM 1026 C CA . LEU A 1 146 ? 15.624 7.843 -25.27 1 30.477 113 LEU A CA 1
ATOM 1027 C C . LEU A 1 146 ? 16.867 8.006 -26.164 1 32.529 113 LEU A C 1
ATOM 1028 O O . LEU A 1 146 ? 17.863 8.621 -25.756 1 30.46 113 LEU A O 1
ATOM 1033 N N . PRO A 1 147 ? 16.829 7.521 -27.43 1 34.409 114 PRO A N 1
ATOM 1034 C CA . PRO A 1 147 ? 17.996 7.575 -28.328 1 37.608 114 PRO A CA 1
ATOM 1035 C C . PRO A 1 147 ? 18.437 8.982 -28.717 1 35.416 114 PRO A C 1
ATOM 1036 O O . PRO A 1 147 ? 19.588 9.187 -29.074 1 34.825 114 PRO A O 1
ATOM 1040 N N . PHE A 1 148 ? 17.534 9.956 -28.577 1 30.617 115 PHE A N 1
ATOM 1041 C CA . PHE A 1 148 ? 17.856 11.354 -28.801 1 32.361 115 PHE A CA 1
ATOM 1042 C C . PHE A 1 148 ? 18.619 11.967 -27.633 1 32.115 115 PHE A C 1
ATOM 1043 O O . PHE A 1 148 ? 19.002 13.122 -27.702 1 33.855 115 PHE A O 1
ATOM 1051 N N . GLY A 1 149 ? 18.833 11.216 -26.56 1 30.191 116 GLY A N 1
ATOM 1052 C CA . GLY A 1 149 ? 19.687 11.659 -25.47 1 30.81 116 GLY A CA 1
ATOM 1053 C C . GLY A 1 149 ? 18.866 12.186 -24.288 1 29.376 116 GLY A C 1
ATOM 1054 O O . GLY A 1 149 ? 17.674 12.47 -24.407 1 28.018 116 GLY A O 1
ATOM 1055 N N . TYR A 1 150 ? 19.537 12.326 -23.145 1 27.658 117 TYR A N 1
ATOM 1056 C CA . TYR A 1 150 ? 18.891 12.663 -21.882 1 26.961 117 TYR A CA 1
ATOM 1057 C C . TYR A 1 150 ? 20.007 12.968 -20.887 1 29.838 117 TYR A C 1
ATOM 1058 O O . TYR A 1 150 ? 21.166 12.594 -21.128 1 28.353 117 TYR A O 1
ATOM 1067 N N . ASN A 1 151 ? 19.622 13.613 -19.782 1 28.323 118 ASN A N 1
ATOM 1068 C CA . ASN A 1 151 ? 20.462 13.824 -18.624 1 29.626 118 ASN A CA 1
ATOM 1069 C C . ASN A 1 151 ? 19.712 13.29 -17.41 1 28.932 118 ASN A C 1
ATOM 1070 O O . ASN A 1 151 ? 18.502 13.481 -17.316 1 28.601 118 ASN A O 1
ATOM 1075 N N . LEU A 1 152 ? 20.44 12.673 -16.467 1 25.69 119 LEU A N 1
ATOM 1076 C CA . LEU A 1 152 ? 19.878 12.263 -15.193 1 24.866 119 LEU A CA 1
ATOM 1077 C C . LEU A 1 152 ? 20.501 13.093 -14.077 1 27.653 119 LEU A C 1
ATOM 1078 O O . LEU A 1 152 ? 21.701 13.394 -14.116 1 28.549 119 LEU A O 1
ATOM 1083 N N . GLU A 1 153 ? 19.668 13.449 -13.102 1 28.218 120 GLU A N 1
ATOM 1084 C CA . GLU A 1 153 ? 20.132 14.132 -11.906 1 26.949 120 GLU A CA 1
ATOM 1085 C C . GLU A 1 153 ? 19.504 13.477 -10.685 1 27.672 120 GLU A C 1
ATOM 1086 O O . GLU A 1 153 ? 18.563 12.681 -10.798 1 28.204 120 GLU A O 1
ATOM 1092 N N . VAL A 1 154 ? 20.082 13.781 -9.51 1 25.94 121 VAL A N 1
ATOM 1093 C CA A VAL A 1 154 ? 19.481 13.464 -8.229 0.5 26.512 121 VAL A CA 1
ATOM 1094 C CA B VAL A 1 154 ? 19.457 13.458 -8.233 0.5 26.732 121 VAL A CA 1
ATOM 1095 C C . VAL A 1 154 ? 19.09 14.773 -7.561 1 27.238 121 VAL A C 1
ATOM 1096 O O . VAL A 1 154 ? 19.78 15.773 -7.72 1 27.568 121 VAL A O 1
ATOM 1103 N N . GLY A 1 155 ? 17.937 14.778 -6.885 1 26.58 122 GLY A N 1
ATOM 1104 C CA . GLY A 1 155 ? 17.496 15.966 -6.17 1 25.515 122 GLY A CA 1
ATOM 1105 C C . GLY A 1 155 ? 17.265 15.654 -4.694 1 28.031 122 GLY A C 1
ATOM 1106 O O . GLY A 1 155 ? 16.779 14.57 -4.354 1 26.948 122 GLY A O 1
ATOM 1107 N N . ARG A 1 156 ? 17.6 16.635 -3.859 1 27.056 123 ARG A N 1
ATOM 1108 C CA . ARG A 1 156 ? 17.362 16.589 -2.426 1 28.77 123 ARG A CA 1
ATOM 1109 C C . ARG A 1 156 ? 16.596 17.836 -2.059 1 25.389 123 ARG A C 1
ATOM 1110 O O . ARG A 1 156 ? 16.954 18.918 -2.514 1 26.731 123 ARG A O 1
ATOM 1118 N N . TYR A 1 157 ? 15.583 17.701 -1.186 1 26.441 124 TYR A N 1
ATOM 1119 C CA . TYR A 1 157 ? 14.663 18.796 -0.943 1 24.889 124 TYR A CA 1
ATOM 1120 C C . TYR A 1 157 ? 14.672 19.209 0.536 1 26.719 124 TYR A C 1
ATOM 1121 O O . TYR A 1 157 ? 15.021 18.432 1.412 1 28.967 124 TYR A O 1
ATOM 1130 N N . SER A 1 158 ? 14.275 20.454 0.767 1 28.396 125 SER A N 1
ATOM 1131 C CA . SER A 1 158 ? 14.098 21.003 2.104 1 30.916 125 SER A CA 1
ATOM 1132 C C . SER A 1 158 ? 12.798 21.782 2.099 1 31.277 125 SER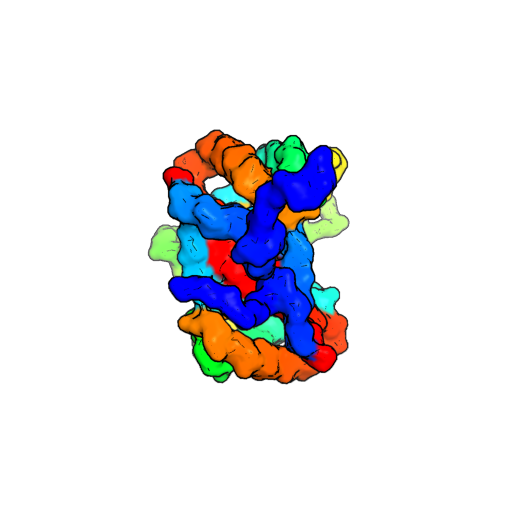 A C 1
ATOM 1133 O O . SER A 1 158 ? 12.574 22.557 1.179 1 30.126 125 SER A O 1
ATOM 1136 N N . LYS A 1 159 ? 11.932 21.542 3.087 1 30.119 126 LYS A N 1
ATOM 1137 C CA . LYS A 1 159 ? 10.68 22.26 3.189 1 30.161 126 LYS A CA 1
ATOM 1138 C C . LYS A 1 159 ? 10.879 23.575 3.927 1 30.779 126 LYS A C 1
ATOM 1139 O O . LYS A 1 159 ? 11.518 23.596 4.979 1 31.432 126 LYS A O 1
ATOM 1145 N N . TYR A 1 160 ? 10.317 24.665 3.395 1 31.799 127 TYR A N 1
ATOM 1146 C CA . TYR A 1 160 ? 10.362 25.936 4.101 1 34.972 127 TYR A CA 1
ATOM 1147 C C . TYR A 1 160 ? 9.204 25.972 5.095 1 34.129 127 TYR A C 1
ATOM 1148 O O . TYR A 1 160 ? 8.045 25.761 4.739 1 31.264 127 TYR A O 1
ATOM 1157 N N . ARG A 1 161 ? 9.55 26.166 6.363 1 34.896 128 ARG A N 1
ATOM 1158 C CA . ARG A 1 161 ? 8.606 26.031 7.462 1 47.354 128 ARG A CA 1
ATOM 1159 C C . ARG A 1 161 ? 9.009 27.078 8.485 1 50.759 128 ARG A C 1
ATOM 1160 O O . ARG A 1 161 ? 9.61 26.729 9.487 1 64.504 128 ARG A O 1
ATOM 1168 N N . PRO A 1 162 ? 8.808 28.382 8.203 1 54.399 129 PRO A N 1
ATOM 1169 C CA . PRO A 1 162 ? 9.408 29.443 9.021 1 63.976 129 PRO A CA 1
ATOM 1170 C C . PRO A 1 162 ? 8.941 29.436 10.481 1 65.414 129 PRO A C 1
ATOM 1171 O O . PRO A 1 162 ? 7.733 29.181 10.65 1 63.509 129 PRO A O 1
ATOM 1175 N N . LEU B 1 24 ? 28.232 13.955 15.476 1 65.394 -9 LEU B N 1
ATOM 1176 C CA . LEU B 1 24 ? 29.237 13.295 14.599 1 67.817 -9 LEU B CA 1
ATOM 1177 C C . LEU B 1 24 ? 29.68 14.279 13.515 1 58.951 -9 LEU B C 1
ATOM 1178 O O . LEU B 1 24 ? 28.858 14.887 12.842 1 57.171 -9 LEU B O 1
ATOM 1183 N N . TYR B 1 25 ? 30.99 14.454 13.364 1 49.473 -8 TYR B N 1
ATOM 1184 C CA . TYR B 1 25 ? 31.488 15.41 12.388 1 42.392 -8 TYR B CA 1
ATOM 1185 C C . TYR B 1 25 ? 31.79 14.662 11.096 1 35.788 -8 TYR B C 1
ATOM 1186 O O . TYR B 1 25 ? 32.709 13.851 11.052 1 38.192 -8 TYR B O 1
ATOM 1195 N N . PHE B 1 26 ? 31.008 14.949 10.05 1 37.614 -7 PHE B N 1
ATOM 1196 C CA . PHE B 1 26 ? 31.084 14.199 8.804 1 37.527 -7 PHE B CA 1
ATOM 1197 C C . PHE B 1 26 ? 32.444 14.364 8.125 1 35.297 -7 PHE B C 1
ATOM 1198 O O . PHE B 1 26 ? 32.967 15.475 8.038 1 34.447 -7 PHE B O 1
ATOM 1206 N N . GLN B 1 27 ? 33.02 13.243 7.661 1 33.759 -6 GLN B N 1
ATOM 1207 C CA . GLN B 1 27 ? 34.327 13.209 7.033 1 35.135 -6 GLN B CA 1
ATOM 1208 C C . GLN B 1 27 ? 34.255 12.592 5.637 1 37.225 -6 GLN B C 1
ATOM 1209 O O . GLN B 1 27 ? 35.298 12.294 5.076 1 34.577 -6 GLN B O 1
ATOM 1215 N N . GLY B 1 28 ? 33.034 12.388 5.093 1 36.162 -5 GLY B N 1
ATOM 1216 C CA . GLY B 1 28 ? 32.873 11.809 3.768 1 37.039 -5 GLY B CA 1
ATOM 1217 C C . GLY B 1 28 ? 32.646 12.903 2.726 1 38.123 -5 GLY B C 1
ATOM 1218 O O . GLY B 1 28 ? 32.897 14.079 2.978 1 34.81 -5 GLY B O 1
ATOM 1219 N N . ILE B 1 29 ? 32.15 12.515 1.546 1 36.455 -4 ILE B N 1
ATOM 1220 C CA . ILE B 1 29 ? 31.92 13.476 0.481 1 35.259 -4 ILE B CA 1
ATOM 1221 C C . ILE B 1 29 ? 30.442 13.372 0.097 1 38.678 -4 ILE B C 1
ATOM 1222 O O . ILE B 1 29 ? 29.93 12.275 -0.049 1 39.018 -4 ILE B O 1
ATOM 1227 N N . ASP B 1 30 ? 29.748 14.506 0.094 1 34.589 -3 ASP B N 1
ATOM 1228 C CA . ASP B 1 30 ? 28.338 14.547 -0.265 1 33.165 -3 ASP B CA 1
ATOM 1229 C C . ASP B 1 30 ? 28.233 14.89 -1.755 1 31.515 -3 ASP B C 1
ATOM 1230 O O . ASP B 1 30 ? 28.667 15.956 -2.167 1 32.456 -3 ASP B O 1
ATOM 1235 N N . PRO B 1 31 ? 27.687 14.002 -2.62 1 35.08 -2 PRO B N 1
ATOM 1236 C CA . PRO B 1 31 ? 27.645 14.26 -4.072 1 35.85 -2 PRO B CA 1
ATOM 1237 C C . PRO B 1 31 ? 26.796 15.463 -4.457 1 33.034 -2 PRO B C 1
ATOM 1238 O O . PRO B 1 31 ? 26.858 15.928 -5.597 1 33.198 -2 PRO B O 1
ATOM 1242 N N . PHE B 1 32 ? 25.961 15.93 -3.524 1 30.771 -1 PHE B N 1
ATOM 1243 C CA . PHE B 1 32 ? 25.212 17.147 -3.765 1 31.611 -1 PHE B CA 1
ATOM 1244 C C . PHE B 1 32 ? 26.099 18.372 -3.65 1 35.235 -1 PHE B C 1
ATOM 1245 O O . PHE B 1 32 ? 25.739 19.389 -4.216 1 34.884 -1 PHE B O 1
ATOM 1253 N N . THR B 1 33 ? 27.246 18.313 -2.944 1 35.165 0 THR B N 1
ATOM 1254 C CA . THR B 1 33 ? 28.03 19.527 -2.753 1 34.162 0 THR B CA 1
ATOM 1255 C C . THR B 1 33 ? 29.445 19.376 -3.296 1 33.677 0 THR B C 1
ATOM 1256 O O . THR B 1 33 ? 30.142 20.37 -3.452 1 36.895 0 THR B O 1
ATOM 1260 N N . MET B 1 34 ? 29.913 18.153 -3.537 1 32.117 1 MET B N 1
ATOM 1261 C CA . MET B 1 34 ? 31.242 17.959 -4.101 1 36.711 1 MET B CA 1
ATOM 1262 C C . MET B 1 34 ? 31.198 16.946 -5.228 1 35.108 1 MET B C 1
ATOM 1263 O O . MET B 1 34 ? 30.429 15.985 -5.135 1 34.419 1 MET B O 1
ATOM 1268 N N . SER B 1 35 ? 32.066 17.136 -6.241 1 35.651 2 SER B N 1
ATOM 1269 C CA . SER B 1 35 ? 32.265 16.161 -7.302 1 38.526 2 SER B CA 1
ATOM 1270 C C . SER B 1 35 ? 32.667 14.81 -6.726 1 42.894 2 SER B C 1
ATOM 1271 O O . SER B 1 35 ? 33.556 14.73 -5.871 1 38.685 2 SER B O 1
ATOM 1274 N N . THR B 1 36 ? 32.104 13.757 -7.316 1 38.233 3 THR B N 1
ATOM 1275 C CA . THR B 1 36 ? 32.531 12.388 -7.099 1 40.989 3 THR B CA 1
ATOM 1276 C C . THR B 1 36 ? 32.799 11.765 -8.463 1 42.081 3 THR B C 1
ATOM 1277 O O . THR B 1 36 ? 32.642 12.406 -9.506 1 40.137 3 THR B O 1
ATOM 1281 N N . ASP B 1 37 ? 33.191 10.489 -8.464 1 42.137 4 ASP B N 1
ATOM 1282 C CA . ASP B 1 37 ? 33.426 9.801 -9.722 1 46.241 4 ASP B CA 1
ATOM 1283 C C . ASP B 1 37 ? 32.112 9.593 -10.479 1 39.165 4 ASP B C 1
ATOM 1284 O O . ASP B 1 37 ? 32.157 9.285 -11.655 1 39.812 4 ASP B O 1
ATOM 1289 N N . LYS B 1 38 ? 30.96 9.735 -9.807 1 36.43 5 LYS B N 1
ATOM 1290 C CA . LYS B 1 38 ? 29.673 9.475 -10.447 1 37.332 5 LYS B CA 1
ATOM 1291 C C . LYS B 1 38 ? 28.793 10.719 -10.557 1 34.486 5 LYS B C 1
ATOM 1292 O O . LYS B 1 38 ? 27.871 10.717 -11.376 1 33.728 5 LYS B O 1
ATOM 1298 N N . PHE B 1 39 ? 29.061 11.766 -9.773 1 31.637 6 PHE B N 1
ATOM 1299 C CA . PHE B 1 39 ? 28.161 12.906 -9.715 1 31.249 6 PHE B CA 1
ATOM 1300 C C . PHE B 1 39 ? 28.94 14.211 -9.777 1 33.844 6 PHE B C 1
ATOM 1301 O O . PHE B 1 39 ? 30.04 14.338 -9.227 1 32.855 6 PHE B O 1
ATOM 1309 N N . GLU B 1 40 ? 28.273 15.21 -10.356 1 31.919 7 GLU B N 1
ATOM 1310 C CA . GLU B 1 40 ? 28.773 16.57 -10.413 1 31.768 7 GLU B CA 1
ATOM 1311 C C . GLU B 1 40 ? 27.661 17.501 -9.956 1 32.301 7 GLU B C 1
ATOM 1312 O O . GLU B 1 40 ? 26.606 17.571 -10.615 1 30.817 7 GLU B O 1
ATOM 1318 N N . PRO B 1 41 ? 27.839 18.186 -8.803 1 31.557 8 PRO B N 1
ATOM 1319 C CA . PRO B 1 41 ? 26.833 19.104 -8.268 1 31.347 8 PRO B CA 1
ATOM 1320 C C . PRO B 1 41 ? 26.373 20.121 -9.307 1 33.463 8 PRO B C 1
ATOM 1321 O O . PRO B 1 41 ? 27.174 20.663 -10.068 1 32.242 8 PRO B O 1
ATOM 1325 N N . VAL B 1 42 ? 25.057 20.333 -9.348 1 31.343 9 VAL B N 1
ATOM 1326 C CA . VAL B 1 42 ? 24.439 21.403 -10.105 1 32.544 9 VAL B CA 1
ATOM 1327 C C . VAL B 1 42 ? 24.504 22.663 -9.249 1 30.53 9 VAL B C 1
ATOM 1328 O O . VAL B 1 42 ? 23.956 22.728 -8.141 1 30.646 9 VAL B O 1
ATOM 1332 N N . PRO B 1 43 ? 25.206 23.717 -9.707 1 35.455 10 PRO B N 1
ATOM 1333 C CA . PRO B 1 43 ? 25.422 24.884 -8.86 1 39.524 10 PRO B CA 1
ATOM 1334 C C . PRO B 1 43 ? 24.143 25.597 -8.453 1 35.187 10 PRO B C 1
ATOM 1335 O O . PRO B 1 43 ? 24.075 26.089 -7.342 1 35.402 10 PRO B O 1
ATOM 1339 N N . LEU B 1 44 ? 23.134 25.63 -9.34 1 32.64 11 LEU B N 1
ATOM 1340 C CA . LEU B 1 44 ? 21.975 26.48 -9.117 1 32.622 11 LEU B CA 1
ATOM 1341 C C . LEU B 1 44 ? 20.841 25.678 -8.489 1 29.214 11 LEU B C 1
ATOM 1342 O O . LEU B 1 44 ? 20.397 24.665 -9.042 1 29.469 11 LEU B O 1
ATOM 1347 N N . PRO B 1 45 ? 20.331 26.119 -7.334 1 28.973 12 PRO B N 1
ATOM 1348 C CA . PRO B 1 45 ? 19.17 25.456 -6.743 1 28.964 12 PRO B CA 1
ATOM 1349 C C . PRO B 1 45 ? 17.86 25.955 -7.351 1 29.216 12 PRO B C 1
ATOM 1350 O O . PRO B 1 45 ? 17.839 26.98 -8.036 1 29.873 12 PRO B O 1
ATOM 1354 N N . GLU B 1 46 ? 16.775 25.231 -7.054 1 27.348 13 GLU B N 1
ATOM 1355 C CA . GLU B 1 46 ? 15.429 25.678 -7.343 1 27.671 13 GLU B CA 1
ATOM 1356 C C . GLU B 1 46 ? 14.688 25.969 -6.051 1 27.37 13 GLU B C 1
ATOM 1357 O O . GLU B 1 46 ? 14.864 25.292 -5.028 1 30.174 13 GLU B O 1
ATOM 1363 N N . ILE B 1 47 ? 13.824 26.983 -6.13 1 27.538 14 ILE B N 1
ATOM 1364 C CA . ILE B 1 47 ? 12.726 27.139 -5.201 1 26.981 14 ILE B CA 1
ATOM 1365 C C . ILE B 1 47 ? 11.483 26.611 -5.907 1 28.562 14 ILE B C 1
ATOM 1366 O O . ILE B 1 47 ? 11.224 26.999 -7.035 1 29.376 14 ILE B O 1
ATOM 1371 N N . LEU B 1 48 ? 10.85 25.635 -5.27 1 27.241 15 LEU B N 1
ATOM 1372 C CA . LEU B 1 48 ? 9.693 24.96 -5.828 1 26.891 15 LEU B CA 1
ATOM 1373 C C . LEU B 1 48 ? 8.451 25.468 -5.126 1 25.933 15 LEU B C 1
ATOM 1374 O O . LEU B 1 48 ? 8.413 25.5 -3.897 1 25.961 15 LEU B O 1
ATOM 1379 N N . ILE B 1 49 ? 7.434 25.832 -5.925 1 26.098 16 ILE B N 1
ATOM 1380 C CA . ILE B 1 49 ? 6.134 26.243 -5.418 1 26.18 16 ILE B CA 1
ATOM 1381 C C . ILE B 1 49 ? 5.107 25.159 -5.746 1 28.19 16 ILE B C 1
ATOM 1382 O O . ILE B 1 49 ? 4.969 24.773 -6.913 1 28.178 16 ILE B O 1
ATOM 1387 N N . PHE B 1 50 ? 4.419 24.688 -4.706 1 26.7 17 PHE B N 1
ATOM 1388 C CA . PHE B 1 50 ? 3.383 23.691 -4.767 1 27.246 17 PHE B CA 1
ATOM 1389 C C . PHE B 1 50 ? 2.08 24.305 -4.273 1 28.02 17 PHE B C 1
ATOM 1390 O O . PHE B 1 50 ? 1.816 24.28 -3.065 1 27.978 17 PHE B O 1
ATOM 1398 N N . PRO B 1 51 ? 1.277 24.952 -5.136 1 28.32 18 PRO B N 1
ATOM 1399 C CA . PRO B 1 51 ? 0.007 25.538 -4.696 1 28.264 18 PRO B CA 1
ATOM 1400 C C . PRO B 1 51 ? -1.014 24.467 -4.351 1 26.992 18 PRO B C 1
ATOM 1401 O O . PRO B 1 51 ? -0.991 23.372 -4.886 1 27.603 18 PRO B O 1
ATOM 1405 N N . ASN B 1 52 ? -1.908 24.771 -3.396 1 26.587 19 ASN B N 1
ATOM 1406 C CA . ASN B 1 52 ? -2.909 23.808 -2.961 1 26.664 19 ASN B CA 1
ATOM 1407 C C . ASN B 1 52 ? -4.082 23.762 -3.936 1 26.265 19 ASN B C 1
ATOM 1408 O O . ASN B 1 52 ? -4.9 22.847 -3.853 1 28.501 19 ASN B O 1
ATOM 1413 N N . ARG B 1 53 ? -4.212 24.802 -4.77 1 26.037 20 ARG B N 1
ATOM 1414 C CA . ARG B 1 53 ? -5.171 24.849 -5.849 1 25.377 20 ARG B CA 1
ATOM 1415 C C . ARG B 1 53 ? -4.401 25.195 -7.123 1 25.872 20 ARG B C 1
ATOM 1416 O O . ARG B 1 53 ? -3.36 25.846 -7.045 1 26.936 20 ARG B O 1
ATOM 1424 N N . LEU B 1 54 ? -4.894 24.775 -8.29 1 25.219 21 LEU B N 1
ATOM 1425 C CA . LEU B 1 54 ? -4.246 25.158 -9.531 1 25.708 21 LEU B CA 1
ATOM 1426 C C . LEU B 1 54 ? -4.336 26.665 -9.705 1 27.93 21 LEU B C 1
ATOM 1427 O O . LEU B 1 54 ? -5.211 27.326 -9.142 1 28.046 21 LEU B O 1
ATOM 1432 N N . LEU B 1 55 ? -3.401 27.18 -10.49 1 26.394 22 LEU B N 1
ATOM 1433 C CA . LEU B 1 55 ? -3.344 28.61 -10.752 1 28.287 22 LEU B CA 1
ATOM 1434 C C . LEU B 1 55 ? -4.029 28.92 -12.076 1 28.971 22 LEU B C 1
ATOM 1435 O O . LEU B 1 55 ? -3.722 28.319 -13.108 1 28.541 22 LEU B O 1
ATOM 1440 N N . SER B 1 56 ? -4.867 29.964 -12.052 1 29.072 23 SER B N 1
ATOM 1441 C CA . SER B 1 56 ? -5.402 30.565 -13.267 1 29.852 23 SER B CA 1
ATOM 1442 C C . SER B 1 56 ? -4.293 31.273 -14.065 1 28.698 23 SER B C 1
ATOM 1443 O O . SER B 1 56 ? -3.202 31.566 -13.574 1 29.095 23 SER B O 1
ATOM 1446 N N . ALA B 1 57 ? -4.607 31.631 -15.304 1 29.526 24 ALA B N 1
ATOM 1447 C CA . ALA B 1 57 ? -3.701 32.419 -16.115 1 31.055 24 ALA B CA 1
ATOM 1448 C C . ALA B 1 57 ? -3.347 33.732 -15.429 1 31.217 24 ALA B C 1
ATOM 1449 O O . ALA B 1 57 ? -2.183 34.147 -15.436 1 32.341 24 ALA B O 1
ATOM 1451 N N . GLU B 1 58 ? -4.363 34.403 -14.871 1 31.344 25 GLU B N 1
ATOM 1452 C CA . GLU B 1 58 ? -4.141 35.691 -14.24 1 35.367 25 GLU B CA 1
ATOM 1453 C C . GLU B 1 58 ? -3.211 35.549 -13.034 1 33.186 25 GLU B C 1
ATOM 1454 O O . GLU B 1 58 ? -2.306 36.354 -12.837 1 32.537 25 GLU B O 1
ATOM 1460 N N . THR B 1 59 ? -3.454 34.551 -12.188 1 32.015 26 THR B N 1
ATOM 1461 C CA . THR B 1 59 ? -2.576 34.332 -11.049 1 30.388 26 THR B CA 1
ATOM 1462 C C . THR B 1 59 ? -1.158 34.028 -11.533 1 30.707 26 THR B C 1
ATOM 1463 O O . THR B 1 59 ? -0.203 34.525 -10.947 1 30.32 26 THR B O 1
ATOM 1467 N N . THR B 1 60 ? -1.034 33.139 -12.529 1 30.598 27 THR B N 1
ATOM 1468 C CA . THR B 1 60 ? 0.268 32.768 -13.074 1 30.365 27 THR B CA 1
ATOM 1469 C C . THR B 1 60 ? 1.014 34.023 -13.537 1 30.794 27 THR B C 1
ATOM 1470 O O . THR B 1 60 ? 2.191 34.18 -13.241 1 32.083 27 THR B O 1
ATOM 1474 N N . GLU B 1 61 ? 0.324 34.897 -14.277 1 31.725 28 GLU B N 1
ATOM 1475 C CA . GLU B 1 61 ? 0.919 36.13 -14.776 1 32.602 28 GLU B CA 1
ATOM 1476 C C . GLU B 1 61 ? 1.453 37.001 -13.638 1 32.373 28 GLU B C 1
ATOM 1477 O O . GLU B 1 61 ? 2.592 37.456 -13.682 1 33.791 28 GLU B O 1
ATOM 1483 N N . LYS B 1 62 ? 0.645 37.208 -12.6 1 35.888 29 LYS B N 1
ATOM 1484 C CA . LYS B 1 62 ? 1.044 38.067 -11.502 1 36.896 29 LYS B CA 1
ATOM 1485 C C . LYS B 1 62 ? 2.215 37.442 -10.748 1 36.439 29 LYS B C 1
ATOM 1486 O O . LYS B 1 62 ? 3.169 38.141 -10.421 1 34.231 29 LYS B O 1
ATOM 1492 N N . LEU B 1 63 ? 2.128 36.124 -10.483 1 31.85 30 LEU B N 1
ATOM 1493 C CA . LEU B 1 63 ? 3.178 35.412 -9.768 1 31.733 30 LEU B CA 1
ATOM 1494 C C . LEU B 1 63 ? 4.516 35.503 -10.508 1 31.8 30 LEU B C 1
ATOM 1495 O O . LEU B 1 63 ? 5.529 35.864 -9.905 1 33.054 30 LEU B O 1
ATOM 1500 N N . LEU B 1 64 ? 4.527 35.182 -11.804 1 29.681 31 LEU B N 1
ATOM 1501 C CA . LEU B 1 64 ? 5.769 35.166 -12.566 1 32.737 31 LEU B CA 1
ATOM 1502 C C . LEU B 1 64 ? 6.375 36.574 -12.642 1 36.241 31 LEU B C 1
ATOM 1503 O O . LEU B 1 64 ? 7.581 36.732 -12.49 1 35.209 31 LEU B O 1
ATOM 1508 N N . ASN B 1 65 ? 5.544 37.588 -12.877 1 35.519 32 ASN B N 1
ATOM 1509 C CA . ASN B 1 65 ? 6.038 38.96 -12.966 1 37.029 32 ASN B CA 1
ATOM 1510 C C . ASN B 1 65 ? 6.683 39.383 -11.65 1 38.677 32 ASN B C 1
ATOM 1511 O O . ASN B 1 65 ? 7.788 39.92 -11.67 1 40.393 32 ASN B O 1
ATOM 1516 N N . ARG B 1 66 ? 6.038 39.067 -10.522 1 36.246 33 ARG B N 1
ATOM 1517 C CA . ARG B 1 66 ? 6.516 39.453 -9.21 1 38.96 33 ARG B CA 1
ATOM 1518 C C . ARG B 1 66 ? 7.79 38.697 -8.862 1 39.606 33 ARG B C 1
ATOM 1519 O O . ARG B 1 66 ? 8.716 39.278 -8.292 1 37.261 33 ARG B O 1
ATOM 1527 N N . VAL B 1 67 ? 7.822 37.393 -9.167 1 33.124 34 VAL B N 1
ATOM 1528 C CA . VAL B 1 67 ? 8.973 36.57 -8.818 1 33.815 34 VAL B CA 1
ATOM 1529 C C . VAL B 1 67 ? 10.204 36.981 -9.634 1 32.734 34 VAL B C 1
ATOM 1530 O O . VAL B 1 67 ? 11.312 36.953 -9.113 1 34.754 34 VAL B O 1
ATOM 1534 N N . TYR B 1 68 ? 10.031 37.349 -10.905 1 33.051 35 TYR B N 1
ATOM 1535 C CA . TYR B 1 68 ? 11.153 37.779 -11.714 1 35.609 35 TYR B CA 1
ATOM 1536 C C . TYR B 1 68 ? 11.77 39.066 -11.153 1 38.797 35 TYR B C 1
ATOM 1537 O O . TYR B 1 68 ? 12.898 39.383 -11.505 1 40.445 35 TYR B O 1
ATOM 1546 N N . ASP B 1 69 ? 11.053 39.788 -10.294 1 39.889 36 ASP B N 1
ATOM 1547 C CA . ASP B 1 69 ? 11.56 41.022 -9.704 1 42.503 36 ASP B CA 1
ATOM 1548 C C . ASP B 1 69 ? 12.379 40.733 -8.45 1 45.128 36 ASP B C 1
ATOM 1549 O O . ASP B 1 69 ? 13.026 41.624 -7.924 1 43.045 36 ASP B O 1
ATOM 1554 N N . VAL B 1 70 ? 12.333 39.496 -7.95 1 39.631 37 VAL B N 1
ATOM 1555 C CA . VAL B 1 70 ? 13.119 39.122 -6.79 1 39.686 37 VAL B CA 1
ATOM 1556 C C . VAL B 1 70 ? 14.586 39.016 -7.197 1 42.303 37 VAL B C 1
ATOM 1557 O O . VAL B 1 70 ? 14.928 38.299 -8.147 1 37.884 37 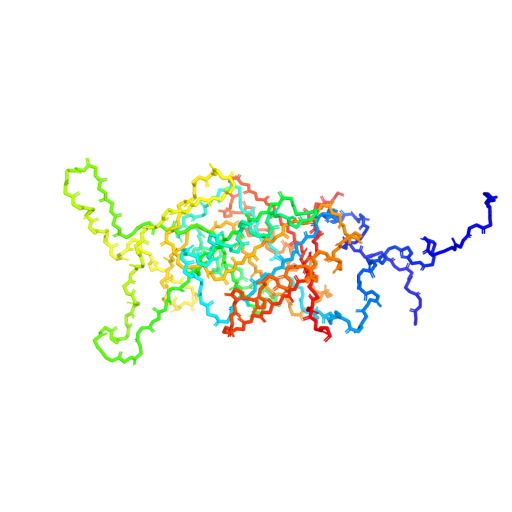VAL B O 1
ATOM 1561 N N . PRO B 1 71 ? 15.505 39.708 -6.474 1 44.314 38 PRO B N 1
ATOM 1562 C CA . PRO B 1 71 ? 16.939 39.551 -6.72 1 43.237 38 PRO B CA 1
ATOM 1563 C C . PRO B 1 71 ? 17.362 38.08 -6.719 1 37.133 38 PRO B C 1
ATOM 1564 O O . PRO B 1 71 ? 16.96 37.311 -5.841 1 39.987 38 PRO B O 1
ATOM 1568 N N . HIS B 1 72 ? 18.15 37.734 -7.74 1 37.114 39 HIS B N 1
ATOM 1569 C CA . HIS B 1 72 ? 18.857 36.471 -7.881 1 37.428 39 HIS B CA 1
ATOM 1570 C C . HIS B 1 72 ? 17.948 35.41 -8.509 1 37.684 39 HIS B C 1
ATOM 1571 O O . HIS B 1 72 ? 18.371 34.266 -8.636 1 35.156 39 HIS B O 1
ATOM 1578 N N . VAL B 1 73 ? 16.746 35.788 -8.956 1 36.462 40 VAL B N 1
ATOM 1579 C CA . VAL B 1 73 ? 15.939 34.848 -9.732 1 35.355 40 VAL B CA 1
ATOM 1580 C C . VAL B 1 73 ? 16.477 34.839 -11.159 1 36.045 40 VAL B C 1
ATOM 1581 O O . VAL B 1 73 ? 16.546 35.872 -11.818 1 39.533 40 VAL B O 1
ATOM 1585 N N . ARG B 1 74 ? 16.872 33.661 -11.642 1 33.011 41 ARG B N 1
ATOM 1586 C CA . ARG B 1 74 ? 17.426 33.53 -12.978 1 34.493 41 ARG B CA 1
ATOM 1587 C C . ARG B 1 74 ? 16.341 33.188 -13.997 1 36.792 41 ARG B C 1
ATOM 1588 O O . ARG B 1 74 ? 16.323 33.719 -15.11 1 36.688 41 ARG B O 1
ATOM 1596 N N . GLN B 1 75 ? 15.43 32.28 -13.635 1 32.879 42 GLN B N 1
ATOM 1597 C CA . GLN B 1 75 ? 14.342 31.942 -14.54 1 33.679 42 GLN B CA 1
ATOM 1598 C C . GLN B 1 75 ? 13.198 31.313 -13.757 1 31.236 42 GLN B C 1
ATOM 1599 O O . GLN B 1 75 ? 13.367 30.881 -12.609 1 29.09 42 GLN B O 1
ATOM 1605 N N . VAL B 1 76 ? 12.008 31.388 -14.348 1 30.092 43 VAL B N 1
ATOM 1606 C CA . VAL B 1 76 ? 10.829 30.794 -13.748 1 31.133 43 VAL B CA 1
ATOM 1607 C C . VAL B 1 76 ? 10.178 29.908 -14.808 1 30.432 43 VAL B C 1
ATOM 1608 O O . VAL B 1 76 ? 9.922 30.376 -15.909 1 32.81 43 VAL B O 1
ATOM 1612 N N . ASN B 1 77 ? 9.917 28.646 -14.452 1 27.932 44 ASN B N 1
ATOM 1613 C CA . ASN B 1 77 ? 9.251 27.702 -15.319 1 27.677 44 ASN B CA 1
ATOM 1614 C C . ASN B 1 77 ? 7.988 27.191 -14.627 1 26.891 44 ASN B C 1
ATOM 1615 O O . ASN B 1 77 ? 7.897 27.218 -13.387 1 25.721 44 ASN B O 1
ATOM 1620 N N . ILE B 1 78 ? 7.051 26.69 -15.45 1 25.977 45 ILE B N 1
ATOM 1621 C CA . ILE B 1 78 ? 5.759 26.257 -14.955 1 24.358 45 ILE B CA 1
ATOM 1622 C C . ILE B 1 78 ? 5.401 24.925 -15.605 1 25.034 45 ILE B C 1
ATOM 1623 O O . ILE B 1 78 ? 5.896 24.588 -16.678 1 25.286 45 ILE B O 1
ATOM 1628 N N . SER B 1 79 ? 4.493 24.201 -14.964 1 23.805 46 SER B N 1
ATOM 1629 C CA . SER B 1 79 ? 3.917 23.011 -15.57 1 23.083 46 SER B CA 1
ATOM 1630 C C . SER B 1 79 ? 2.464 22.875 -15.154 1 24.48 46 SER B C 1
ATOM 1631 O O . SER B 1 79 ? 2.107 23.102 -13.992 1 24.073 46 SER B O 1
ATOM 1634 N N . GLY B 1 80 ? 1.644 22.448 -16.122 1 22.683 47 GLY B N 1
ATOM 1635 C CA . GLY B 1 80 ? 0.355 21.845 -15.831 1 23.029 47 GLY B CA 1
ATOM 1636 C C . GLY B 1 80 ? 0.542 20.467 -15.198 1 23.563 47 GLY B C 1
ATOM 1637 O O . GLY B 1 80 ? 1.653 19.952 -15.143 1 24.167 47 GLY B O 1
ATOM 1638 N N . GLU B 1 81 ? -0.574 19.852 -14.82 1 23.784 48 GLU B N 1
ATOM 1639 C CA . GLU B 1 81 ? -0.598 18.491 -14.301 1 25.454 48 GLU B CA 1
ATOM 1640 C C . GLU B 1 81 ? -0.523 17.503 -15.455 1 25.161 48 GLU B C 1
ATOM 1641 O O . GLU B 1 81 ? -1.117 17.716 -16.51 1 25.392 48 GLU B O 1
ATOM 1647 N N . GLY B 1 82 ? 0.158 16.382 -15.201 1 25.068 49 GLY B N 1
ATOM 1648 C CA . GLY B 1 82 ? 0.267 15.324 -16.188 1 26.23 49 GLY B CA 1
ATOM 1649 C C . GLY B 1 82 ? -1.045 14.589 -16.425 1 26.008 49 GLY B C 1
ATOM 1650 O O . GLY B 1 82 ? -1.257 14.122 -17.522 1 25.983 49 GLY B O 1
ATOM 1651 N N . VAL B 1 83 ? -1.887 14.49 -15.388 1 25.587 50 VAL B N 1
ATOM 1652 C CA . VAL B 1 83 ? -3.114 13.717 -15.432 1 24.553 50 VAL B CA 1
ATOM 1653 C C . VAL B 1 83 ? -4.241 14.672 -15.077 1 26.952 50 VAL B C 1
ATOM 1654 O O . VAL B 1 83 ? -4.126 15.429 -14.105 1 26.081 50 VAL B O 1
ATOM 1658 N N . PRO B 1 84 ? -5.303 14.757 -15.898 1 25.806 51 PRO B N 1
ATOM 1659 C CA . PRO B 1 84 ? -6.397 15.684 -15.613 1 26.029 51 PRO B CA 1
ATOM 1660 C C . PRO B 1 84 ? -7.183 15.28 -14.368 1 24.871 51 PRO B C 1
ATOM 1661 O O . PRO B 1 84 ? -7.061 14.182 -13.823 1 27.207 51 PRO B O 1
ATOM 1665 N N . ALA B 1 85 ? -8.02 16.226 -13.95 1 25.446 52 ALA B N 1
ATOM 1666 C CA . ALA B 1 85 ? -9.001 16.017 -12.906 1 26.889 52 ALA B CA 1
ATOM 1667 C C . ALA B 1 85 ? -10.112 15.137 -13.444 1 28.199 52 ALA B C 1
ATOM 1668 O O . ALA B 1 85 ? -10.534 15.313 -14.594 1 27.189 52 ALA B O 1
ATOM 1670 N N . MET B 1 86 ? -10.565 14.185 -12.622 1 29.207 53 MET B N 1
ATOM 1671 C CA . MET B 1 86 ? -11.697 13.358 -12.995 1 33.551 53 MET B CA 1
ATOM 1672 C C . MET B 1 86 ? -12.951 13.882 -12.291 1 36.109 53 MET B C 1
ATOM 1673 O O . MET B 1 86 ? -12.877 14.314 -11.141 1 35.183 53 MET B O 1
ATOM 1678 N N . VAL B 1 87 ? -14.076 13.844 -13.011 1 35.284 54 VAL B N 1
ATOM 1679 C CA . VAL B 1 87 ? -15.37 14.327 -12.518 1 39.297 54 VAL B CA 1
ATOM 1680 C C . VAL B 1 87 ? -15.972 13.207 -11.683 1 41.251 54 VAL B C 1
ATOM 1681 O O . VAL B 1 87 ? -16.071 12.086 -12.168 1 43.483 54 VAL B O 1
ATOM 1685 N N . GLY B 1 88 ? -16.309 13.518 -10.415 1 46.122 55 GLY B N 1
ATOM 1686 C CA . GLY B 1 88 ? -16.741 12.524 -9.439 1 47.216 55 GLY B CA 1
ATOM 1687 C C . GLY B 1 88 ? -18.257 12.558 -9.202 1 54.439 55 GLY B C 1
ATOM 1688 O O . GLY B 1 88 ? -18.819 11.631 -8.617 1 56.959 55 GLY B O 1
ATOM 1689 N N . SER B 1 89 ? -18.919 13.642 -9.618 1 52.17 56 SER B N 1
ATOM 1690 C CA . SER B 1 89 ? -20.375 13.687 -9.572 1 62.203 56 SER B CA 1
ATOM 1691 C C . SER B 1 89 ? -20.914 14.72 -10.555 1 67.609 56 SER B C 1
ATOM 1692 O O . SER B 1 89 ? -20.173 15.583 -11.043 1 65.196 56 SER B O 1
ATOM 1695 N N . GLY B 1 90 ? -22.219 14.583 -10.833 1 64.712 57 GLY B N 1
ATOM 1696 C CA . GLY B 1 90 ? -22.938 15.451 -11.747 1 68.791 57 GLY B CA 1
ATOM 1697 C C . GLY B 1 90 ? -22.832 14.958 -13.188 1 72.886 57 GLY B C 1
ATOM 1698 O O . GLY B 1 90 ? -22.523 13.788 -13.424 1 64.588 57 GLY B O 1
ATOM 1699 N N . PRO B 1 91 ? -23.109 15.844 -14.18 1 79.784 58 PRO B N 1
ATOM 1700 C CA . PRO B 1 91 ? -22.813 15.559 -15.587 1 85.528 58 PRO B CA 1
ATOM 1701 C C . PRO B 1 91 ? -21.317 15.301 -15.789 1 78.046 58 PRO B C 1
ATOM 1702 O O . PRO B 1 91 ? -20.488 16.064 -15.293 1 84.421 58 PRO B O 1
ATOM 1706 N N . GLY B 1 92 ? -20.984 14.212 -16.494 1 73.1 59 GLY B N 1
ATOM 1707 C CA . GLY B 1 92 ? -19.607 13.919 -16.875 1 66.776 59 GLY B CA 1
ATOM 1708 C C . GLY B 1 92 ? -18.897 13.012 -15.867 1 62.854 59 GLY B C 1
ATOM 1709 O O . GLY B 1 92 ? -17.696 12.764 -16 1 49.802 59 GLY B O 1
ATOM 1710 N N . LYS B 1 93 ? -19.643 12.514 -14.87 1 57.466 60 LYS B N 1
ATOM 1711 C CA . LYS B 1 93 ? -19.089 11.658 -13.832 1 58.835 60 LYS B CA 1
ATOM 1712 C C . LYS B 1 93 ? -18.292 10.529 -14.485 1 58.371 60 LYS B C 1
ATOM 1713 O O . LYS B 1 93 ? -18.758 9.975 -15.47 1 58.712 60 LYS B O 1
ATOM 1719 N N . GLY B 1 94 ? -17.086 10.239 -13.955 1 57.97 61 GLY B N 1
ATOM 1720 C CA . GLY B 1 94 ? -16.228 9.154 -14.422 1 58.479 61 GLY B CA 1
ATOM 1721 C C . GLY B 1 94 ? -15.249 9.562 -15.536 1 56.746 61 GLY B C 1
ATOM 1722 O O . GLY B 1 94 ? -14.353 8.799 -15.883 1 58.65 61 GLY B O 1
ATOM 1723 N N . LEU B 1 95 ? -15.425 10.758 -16.102 1 46.615 62 LEU B N 1
ATOM 1724 C CA . LEU B 1 95 ? -14.632 11.208 -17.233 1 44.388 62 LEU B CA 1
ATOM 1725 C C . LEU B 1 95 ? -13.761 12.375 -16.782 1 37.334 62 LEU B C 1
ATOM 1726 O O . LEU B 1 95 ? -14.038 12.986 -15.752 1 35.044 62 LEU B O 1
ATOM 1731 N N . PRO B 1 96 ? -12.724 12.752 -17.557 1 32.408 63 PRO B N 1
ATOM 1732 C CA . PRO B 1 96 ? -11.963 13.96 -17.239 1 30.18 63 PRO B CA 1
ATOM 1733 C C . PRO B 1 96 ? -12.834 15.2 -17.366 1 30.622 63 PRO B C 1
ATOM 1734 O O . PRO B 1 96 ? -13.769 15.256 -18.191 1 31.198 63 PRO B O 1
ATOM 1738 N N . VAL B 1 97 ? -12.48 16.225 -16.593 1 28.771 64 VAL B N 1
ATOM 1739 C CA . VAL B 1 97 ? -13.032 17.546 -16.799 1 28.082 64 VAL B CA 1
ATOM 1740 C C . VAL B 1 97 ? -12.765 17.994 -18.234 1 31.337 64 VAL B C 1
ATOM 1741 O O . VAL B 1 97 ? -11.815 17.556 -18.887 1 30.241 64 VAL B O 1
ATOM 1745 N N . GLU B 1 98 ? -13.586 18.936 -18.709 1 30.625 65 GLU B N 1
ATOM 1746 C CA . GLU B 1 98 ? -13.348 19.544 -20.002 1 32.595 65 GLU B CA 1
ATOM 1747 C C . GLU B 1 98 ? -11.976 20.232 -19.993 1 31.414 65 GLU B C 1
ATOM 1748 O O . GLU B 1 98 ? -11.64 20.966 -19.073 1 29.849 65 GLU B O 1
ATOM 1754 N N . HIS B 1 99 ? -11.177 20.04 -21.044 1 28.493 66 HIS B N 1
ATOM 1755 C CA . HIS B 1 99 ? -9.845 20.614 -21.111 1 27.649 66 HIS B CA 1
ATOM 1756 C C . HIS B 1 99 ? -9.944 22.134 -21.134 1 31.136 66 HIS B C 1
ATOM 1757 O O . HIS B 1 99 ? -10.753 22.725 -21.872 1 30.557 66 HIS B O 1
ATOM 1764 N N . GLU B 1 100 ? -9.115 22.783 -20.314 1 29.293 67 GLU B N 1
ATOM 1765 C CA . GLU B 1 100 ? -9.088 24.236 -20.287 1 30.13 67 GLU B CA 1
ATOM 1766 C C . GLU B 1 100 ? -8.68 24.778 -21.661 1 30.718 67 GLU B C 1
ATOM 1767 O O . GLU B 1 100 ? -8.006 24.118 -22.447 1 31.368 67 GLU B O 1
ATOM 1773 N N . GLY B 1 101 ? -9.091 26.021 -21.927 1 32.93 68 GLY B N 1
ATOM 1774 C CA . GLY B 1 101 ? -8.728 26.742 -23.133 1 33.924 68 GLY B CA 1
ATOM 1775 C C . GLY B 1 101 ? -7.35 27.379 -23.043 1 34.248 68 GLY B C 1
ATOM 1776 O O . GLY B 1 101 ? -6.827 27.647 -21.962 1 36.232 68 GLY B O 1
ATOM 1777 N N . ARG B 1 102 ? -6.785 27.657 -24.208 1 33.199 69 ARG B N 1
ATOM 1778 C CA . ARG B 1 102 ? -5.485 28.298 -24.29 1 36.747 69 ARG B CA 1
ATOM 1779 C C . ARG B 1 102 ? -5.621 29.728 -23.789 1 36.137 69 ARG B C 1
ATOM 1780 O O . ARG B 1 102 ? -6.591 30.395 -24.122 1 35.842 69 ARG B O 1
ATOM 1788 N N . LYS B 1 103 ? -4.634 30.182 -23.017 1 34.847 70 LYS B N 1
ATOM 1789 C CA . LYS B 1 103 ? -4.581 31.556 -22.557 1 36.315 70 LYS B CA 1
ATOM 1790 C C . LYS B 1 103 ? -3.183 32.085 -22.813 1 34.63 70 LYS B C 1
ATOM 1791 O O . LYS B 1 103 ? -2.22 31.337 -22.767 1 38.839 70 LYS B O 1
ATOM 1797 N N . VAL B 1 104 ? -3.073 33.388 -23.064 1 34.652 71 VAL B N 1
ATOM 1798 C CA . VAL B 1 104 ? -1.783 34.007 -23.257 1 34.774 71 VAL B CA 1
ATOM 1799 C C . VAL B 1 104 ? -1.579 35.014 -22.141 1 35.541 71 VAL B C 1
ATOM 1800 O O . VAL B 1 104 ? -2.484 35.78 -21.832 1 37.757 71 VAL B O 1
ATOM 1804 N N . ILE B 1 105 ? -0.39 34.973 -21.539 1 34.966 72 ILE B N 1
ATOM 1805 C CA . ILE B 1 105 ? -0.015 35.914 -20.5 1 35.81 72 ILE B CA 1
ATOM 1806 C C . ILE B 1 105 ? 1.239 36.656 -20.96 1 35.444 72 ILE B C 1
ATOM 1807 O O . ILE B 1 105 ? 1.92 36.266 -21.906 1 37.571 72 ILE B O 1
ATOM 1812 N N . ASN B 1 106 ? 1.525 37.732 -20.245 1 36.996 73 ASN B N 1
ATOM 1813 C CA . ASN B 1 106 ? 2.62 38.617 -20.569 1 39.222 73 ASN B CA 1
ATOM 1814 C C . ASN B 1 106 ? 3.534 38.665 -19.354 1 35.952 73 ASN B C 1
ATOM 1815 O O . ASN B 1 106 ? 3.145 39.18 -18.317 1 37.711 73 ASN B O 1
ATOM 1820 N N . VAL B 1 107 ? 4.736 38.11 -19.503 1 36.195 74 VAL B N 1
ATOM 1821 C CA . VAL B 1 107 ? 5.707 38.078 -18.427 1 37.231 74 VAL B CA 1
ATOM 1822 C C . VAL B 1 107 ? 6.942 38.851 -18.87 1 39.774 74 VAL B C 1
ATOM 1823 O O . VAL B 1 107 ? 7.648 38.416 -19.777 1 41.152 74 VAL B O 1
ATOM 1827 N N . LYS B 1 108 ? 7.145 40 -18.22 1 43.076 75 LYS B N 1
ATOM 1828 C CA . LYS B 1 108 ? 8.249 40.896 -18.522 1 45.931 75 LYS B CA 1
ATOM 1829 C C . LYS B 1 108 ? 8.353 41.118 -20.028 1 47.737 75 LYS B C 1
ATOM 1830 O O . LYS B 1 108 ? 9.433 40.988 -20.587 1 53.545 75 LYS B O 1
ATOM 1836 N N . GLY B 1 109 ? 7.22 41.43 -20.669 1 49.658 76 GLY B N 1
ATOM 1837 C CA . GLY B 1 109 ? 7.169 41.768 -22.084 1 50.869 76 GLY B CA 1
ATOM 1838 C C . GLY B 1 109 ? 7.185 40.564 -23.029 1 53.09 76 GLY B C 1
ATOM 1839 O O . GLY B 1 109 ? 7.138 40.744 -24.24 1 53.529 76 GLY B O 1
ATOM 1840 N N . ARG B 1 110 ? 7.265 39.341 -22.497 1 45.364 77 ARG B N 1
ATOM 1841 C CA . ARG B 1 110 ? 7.252 38.148 -23.33 1 45.782 77 ARG B CA 1
ATOM 1842 C C . ARG B 1 110 ? 5.896 37.454 -23.197 1 44.91 77 ARG B C 1
ATOM 1843 O O . ARG B 1 110 ? 5.414 37.258 -22.084 1 43.276 77 ARG B O 1
ATOM 1851 N N . GLU B 1 111 ? 5.305 37.08 -24.339 1 41.357 78 GLU B N 1
ATOM 1852 C CA . GLU B 1 111 ? 4.049 36.356 -24.373 1 42.167 78 GLU B CA 1
ATOM 1853 C C . GLU B 1 111 ? 4.306 34.873 -24.136 1 39.915 78 GLU B C 1
ATOM 1854 O O . GLU B 1 111 ? 5.188 34.282 -24.745 1 40.19 78 GLU B O 1
ATOM 1860 N N . ILE B 1 112 ? 3.562 34.303 -23.187 1 36.925 79 ILE B N 1
ATOM 1861 C CA . ILE B 1 112 ? 3.662 32.895 -22.863 1 37.03 79 ILE B CA 1
ATOM 1862 C C . ILE B 1 112 ? 2.285 32.281 -23.07 1 34.952 79 ILE B C 1
ATOM 1863 O O . ILE B 1 112 ? 1.29 32.807 -22.578 1 33.716 79 ILE B O 1
ATOM 1868 N N . GLU B 1 113 ? 2.235 31.15 -23.781 1 34.438 80 GLU B N 1
ATOM 1869 C CA . GLU B 1 113 ? 0.965 30.483 -24.012 1 35.33 80 GLU B CA 1
ATOM 1870 C C . GLU B 1 113 ? 0.796 29.409 -22.939 1 32.686 80 GLU B C 1
ATOM 1871 O O . GLU B 1 113 ? 1.696 28.612 -22.732 1 33.758 80 GLU B O 1
ATOM 1877 N N . LEU B 1 114 ? -0.353 29.431 -22.269 1 29.784 81 LEU B N 1
ATOM 1878 C CA . LEU B 1 114 ? -0.722 28.429 -21.285 1 30.022 81 LEU B CA 1
ATOM 1879 C C . LEU B 1 114 ? -1.784 27.525 -21.885 1 30.317 81 LEU B C 1
ATOM 1880 O O . LEU B 1 114 ? -2.836 28.008 -22.274 1 32.856 81 LEU B O 1
ATOM 1885 N N . GLN B 1 115 ? -1.526 26.221 -21.896 1 28.812 82 GLN B N 1
ATOM 1886 C CA . GLN B 1 115 ? -2.515 25.286 -22.398 1 28.304 82 GLN B CA 1
ATOM 1887 C C . GLN B 1 115 ? -3.299 24.674 -21.247 1 27.219 82 GLN B C 1
ATOM 1888 O O . GLN B 1 115 ? -4.376 24.096 -21.469 1 28.823 82 GLN B O 1
ATOM 1894 N N . LEU B 1 116 ? -2.75 24.775 -20.025 1 26.171 83 LEU B N 1
ATOM 1895 C CA . LEU B 1 116 ? -3.3 24.133 -18.847 1 25.352 83 LEU B CA 1
ATOM 1896 C C . LEU B 1 116 ? -3.201 25.096 -17.654 1 25.213 83 LEU B C 1
ATOM 1897 O O . LEU B 1 116 ? -2.284 25.908 -17.579 1 26.768 83 LEU B O 1
ATOM 1902 N N . LEU B 1 117 ? -4.088 24.901 -16.679 1 25.347 84 LEU B N 1
ATOM 1903 C CA . LEU B 1 117 ? -3.958 25.527 -15.373 1 25.964 84 LEU B CA 1
ATOM 1904 C C . LEU B 1 117 ? -2.642 25.034 -14.751 1 25.913 84 LEU B C 1
ATOM 1905 O O . LEU B 1 117 ? -2.256 23.878 -14.935 1 25.362 84 LEU B O 1
ATOM 1910 N N . VAL B 1 118 ? -1.943 25.919 -14.049 1 25.46 85 VAL B N 1
ATOM 1911 C CA . VAL B 1 118 ? -0.592 25.628 -13.598 1 25.488 85 VAL B CA 1
ATOM 1912 C C . VAL B 1 118 ? -0.62 24.981 -12.216 1 26.609 85 VAL B C 1
ATOM 1913 O O . VAL B 1 118 ? -1.289 25.468 -11.304 1 27.137 85 VAL B O 1
ATOM 1917 N N . GLY B 1 119 ? 0.065 23.833 -12.072 1 26.622 86 GLY B N 1
ATOM 1918 C CA . GLY B 1 119 ? 0.098 23.124 -10.798 1 25.948 86 GLY B CA 1
ATOM 1919 C C . GLY B 1 119 ? 1.464 23.161 -10.095 1 29.286 86 GLY B C 1
ATOM 1920 O O . GLY B 1 119 ? 1.522 22.859 -8.9 1 28.559 86 GLY B O 1
ATOM 1921 N N . ARG B 1 120 ? 2.545 23.468 -10.826 1 24.479 87 ARG B N 1
ATOM 1922 C CA . ARG B 1 120 ? 3.889 23.551 -10.258 1 25.629 87 ARG B CA 1
ATOM 1923 C C . ARG B 1 120 ? 4.64 24.751 -10.84 1 24.509 87 ARG B C 1
ATOM 1924 O O . ARG B 1 120 ? 4.532 25.042 -12.028 1 25.012 87 ARG B O 1
ATOM 1932 N N . VAL B 1 121 ? 5.447 25.401 -10 1 25.386 88 VAL B N 1
ATOM 1933 C CA . VAL B 1 121 ? 6.349 26.468 -10.426 1 25.751 88 VAL B CA 1
ATOM 1934 C C . VAL B 1 121 ? 7.757 26.126 -9.946 1 27.009 88 VAL B C 1
ATOM 1935 O O . VAL B 1 121 ? 7.909 25.59 -8.851 1 28.219 88 VAL B O 1
ATOM 1939 N N . PHE B 1 122 ? 8.746 26.394 -10.805 1 24.706 89 PHE B N 1
ATOM 1940 C CA . PHE B 1 122 ? 10.151 26.073 -10.595 1 24.955 89 PHE B CA 1
ATOM 1941 C C . PHE B 1 122 ? 10.938 27.372 -10.755 1 24.49 89 PHE B C 1
ATOM 1942 O O . PHE B 1 122 ? 10.992 27.899 -11.861 1 28.361 89 PHE B O 1
ATOM 1950 N N . VAL B 1 123 ? 11.558 27.845 -9.681 1 27.524 90 VAL B N 1
ATOM 1951 C CA . VAL B 1 123 ? 12.265 29.13 -9.729 1 27.497 90 VAL B CA 1
ATOM 1952 C C . VAL B 1 123 ? 13.751 28.845 -9.57 1 30.226 90 VAL B C 1
ATOM 1953 O O . VAL B 1 123 ? 14.172 28.411 -8.492 1 30.37 90 VAL B O 1
ATOM 1957 N N . GLU B 1 124 ? 14.534 29.141 -10.605 1 29.148 91 GLU B N 1
ATOM 1958 C CA . GLU B 1 124 ? 15.979 28.931 -10.526 1 31.571 91 GLU B CA 1
ATOM 1959 C C . GLU B 1 124 ? 16.65 30.162 -9.902 1 31.123 91 GLU B C 1
ATOM 1960 O O . GLU B 1 124 ? 16.428 31.277 -10.344 1 32.487 91 GLU B O 1
ATOM 1966 N N . ILE B 1 125 ? 17.482 29.929 -8.882 1 33.058 92 ILE B N 1
ATOM 1967 C CA . ILE B 1 125 ? 18.179 30.977 -8.14 1 32.722 92 ILE B CA 1
ATOM 1968 C C . ILE B 1 125 ? 19.654 30.958 -8.535 1 33.347 92 ILE B C 1
ATOM 1969 O O . ILE B 1 125 ? 20.221 29.889 -8.714 1 32.718 92 ILE B O 1
ATOM 1974 N N . ASP B 1 126 ? 20.301 32.124 -8.631 1 35.956 93 ASP B N 1
ATOM 1975 C CA . ASP B 1 126 ? 21.599 32.155 -9.302 1 36.377 93 ASP B CA 1
ATOM 1976 C C . ASP B 1 126 ? 22.759 31.835 -8.353 1 43.285 93 ASP B C 1
ATOM 1977 O O . ASP B 1 126 ? 23.916 31.844 -8.789 1 42.631 93 ASP B O 1
ATOM 1982 N N . ASP B 1 127 ? 22.472 31.536 -7.076 1 39.377 94 ASP B N 1
ATOM 1983 C CA . ASP B 1 127 ? 23.518 31.279 -6.094 1 47.231 94 ASP B CA 1
ATOM 1984 C C . ASP B 1 127 ? 22.907 30.562 -4.888 1 44.356 94 ASP B C 1
ATOM 1985 O O . ASP B 1 127 ? 21.941 31.045 -4.295 1 42.985 94 ASP B O 1
ATOM 1990 N N . ILE B 1 128 ? 23.501 29.431 -4.499 1 39.601 95 ILE B N 1
ATOM 1991 C CA . ILE B 1 128 ? 23.08 28.733 -3.291 1 42.001 95 ILE B CA 1
ATOM 1992 C C . ILE B 1 128 ? 23.056 29.649 -2.052 1 43.088 95 ILE B C 1
ATOM 1993 O O . ILE B 1 128 ? 22.242 29.48 -1.144 1 40.13 95 ILE B O 1
ATOM 1998 N N . ASP B 1 129 ? 23.964 30.63 -1.973 1 43.187 96 ASP B N 1
ATOM 1999 C CA . ASP B 1 129 ? 24.124 31.41 -0.752 1 45.814 96 ASP B CA 1
ATOM 2000 C C . ASP B 1 129 ? 22.978 32.39 -0.509 1 45.049 96 ASP B C 1
ATOM 2001 O O . ASP B 1 129 ? 22.822 32.86 0.618 1 45.798 96 ASP B O 1
ATOM 2006 N N . VAL B 1 130 ? 22.161 32.688 -1.53 1 40.731 97 VAL B N 1
ATOM 2007 C CA . VAL B 1 130 ? 21.101 33.666 -1.366 1 42.146 97 VAL B CA 1
ATOM 2008 C C . VAL B 1 130 ? 19.72 32.997 -1.362 1 41.508 97 VAL B C 1
ATOM 2009 O O . VAL B 1 130 ? 18.708 33.68 -1.493 1 40.811 97 VAL B O 1
ATOM 2013 N N . VAL B 1 131 ? 19.68 31.682 -1.176 1 40.193 98 VAL B N 1
ATOM 2014 C CA . VAL B 1 131 ? 18.417 30.957 -1.226 1 41.508 98 VAL B CA 1
ATOM 2015 C C . VAL B 1 131 ? 17.487 31.447 -0.125 1 43.119 98 VAL B C 1
ATOM 2016 O O . VAL B 1 131 ? 16.286 31.617 -0.341 1 39.764 98 VAL B O 1
ATOM 2020 N N . GLU B 1 132 ? 18.04 31.604 1.083 1 40.424 99 GLU B N 1
ATOM 2021 C CA . GLU B 1 132 ? 17.209 31.894 2.229 1 40.64 99 GLU B CA 1
ATOM 2022 C C . GLU B 1 132 ? 16.482 33.226 2.02 1 40.495 99 GLU B C 1
ATOM 2023 O O . GLU B 1 132 ? 15.278 33.3 2.253 1 40.836 99 GLU B O 1
ATOM 2029 N N . LYS B 1 133 ? 17.2 34.263 1.572 1 42.627 100 LYS B N 1
ATOM 2030 C CA . LYS B 1 133 ? 16.593 35.556 1.268 1 45.59 100 LYS B CA 1
ATOM 2031 C C . LYS B 1 133 ? 15.575 35.466 0.124 1 41.584 100 LYS B C 1
ATOM 2032 O O . LYS B 1 133 ? 14.529 36.104 0.18 1 37.846 100 LYS B O 1
ATOM 2038 N N . ALA B 1 134 ? 15.912 34.741 -0.947 1 39.167 101 ALA B N 1
ATOM 2039 C CA . ALA B 1 134 ? 15.019 34.614 -2.095 1 36.564 101 ALA B CA 1
ATOM 2040 C C . ALA B 1 134 ? 13.702 33.939 -1.705 1 37.109 101 ALA B C 1
ATOM 2041 O O . ALA B 1 134 ? 12.634 34.339 -2.168 1 37.952 101 ALA B O 1
ATOM 2043 N N . ILE B 1 135 ? 13.778 32.898 -0.881 1 33.668 102 ILE B N 1
ATOM 2044 C CA . ILE B 1 135 ? 12.582 32.16 -0.52 1 35.94 102 ILE B CA 1
ATOM 2045 C C . ILE B 1 135 ? 11.692 32.983 0.42 1 37.157 102 ILE B C 1
ATOM 2046 O O . ILE B 1 135 ? 10.472 32.895 0.36 1 35.133 102 ILE B O 1
ATOM 2051 N N . GLU B 1 136 ? 12.272 33.85 1.255 1 36.203 103 GLU B N 1
ATOM 2052 C CA . GLU B 1 136 ? 11.455 34.732 2.077 1 36.449 103 GLU B CA 1
ATOM 2053 C C . GLU B 1 136 ? 10.688 35.728 1.206 1 34.803 103 GLU B C 1
ATOM 2054 O O . GLU B 1 136 ? 9.522 36.015 1.475 1 34.702 103 GLU B O 1
ATOM 2060 N N . ALA B 1 137 ? 11.354 36.264 0.171 1 34.872 104 ALA B N 1
ATOM 2061 C CA . ALA B 1 137 ? 10.71 37.188 -0.747 1 35.323 104 ALA B CA 1
ATOM 2062 C C . ALA B 1 137 ? 9.574 36.492 -1.517 1 36.359 104 ALA B C 1
ATOM 2063 O O . ALA B 1 137 ? 8.497 37.062 -1.728 1 35.474 104 ALA B O 1
ATOM 2065 N N . ILE B 1 138 ? 9.85 35.266 -1.975 1 36.274 105 ILE B N 1
ATOM 2066 C CA . ILE B 1 138 ? 8.872 34.524 -2.759 1 34.433 105 ILE B CA 1
ATOM 2067 C C . ILE B 1 138 ? 7.716 34.148 -1.838 1 33.383 105 ILE B C 1
ATOM 2068 O O . ILE B 1 138 ? 6.563 34.163 -2.237 1 33.921 105 ILE B O 1
ATOM 2073 N N . ASP B 1 139 ? 8.027 33.817 -0.588 1 32.917 106 ASP B N 1
ATOM 2074 C CA . ASP B 1 139 ? 6.987 33.5 0.365 1 35.332 106 ASP B CA 1
ATOM 2075 C C . ASP B 1 139 ? 6.029 34.671 0.551 1 37.96 106 ASP B C 1
ATOM 2076 O O . ASP B 1 139 ? 4.829 34.449 0.644 1 35.816 106 ASP B O 1
ATOM 2081 N N . GLU B 1 140 ? 6.549 35.907 0.603 1 38.308 107 GLU B N 1
ATOM 2082 C CA . GLU B 1 140 ? 5.69 37.063 0.792 1 41.721 107 GLU B CA 1
ATOM 2083 C C . GLU B 1 140 ? 4.767 37.26 -0.416 1 41.686 107 GLU B C 1
ATOM 2084 O O . GLU B 1 140 ? 3.578 37.56 -0.271 1 39.36 107 GLU B O 1
ATOM 2090 N N . ILE B 1 141 ? 5.301 37.06 -1.624 1 36.781 108 ILE B N 1
ATOM 2091 C CA . ILE B 1 141 ? 4.487 37.118 -2.825 1 37.619 108 ILE B CA 1
ATOM 2092 C C . ILE B 1 141 ? 3.358 36.084 -2.774 1 35.421 108 ILE B C 1
ATOM 2093 O O . ILE B 1 141 ? 2.204 36.395 -3.103 1 36.801 108 ILE B O 1
ATOM 2098 N N . CYS B 1 142 ? 3.704 34.843 -2.419 1 34.117 109 CYS B N 1
ATOM 2099 C CA . CYS B 1 142 ? 2.737 33.762 -2.418 1 33.249 109 CYS B CA 1
ATOM 2100 C C . CYS B 1 142 ? 1.667 33.99 -1.356 1 35.577 109 CYS B C 1
ATOM 2101 O O . CYS B 1 142 ? 0.508 33.638 -1.57 1 33.134 109 CYS B O 1
ATOM 2104 N N . GLN B 1 143 ? 2.053 34.565 -0.2 1 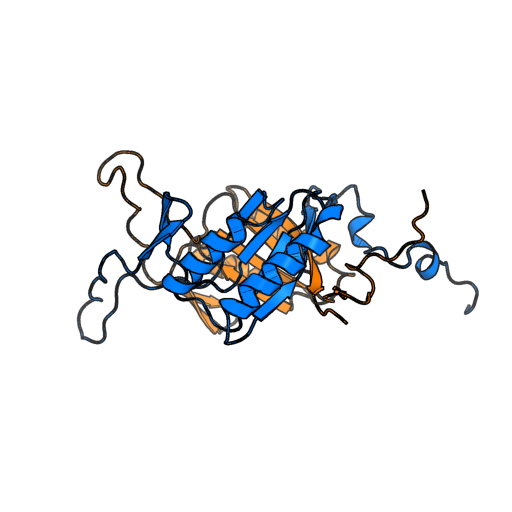35.949 110 GLN B N 1
ATOM 2105 C CA . GLN B 1 143 ? 1.066 34.857 0.834 1 37.881 110 GLN B CA 1
ATOM 2106 C C . GLN B 1 143 ? -0.065 35.691 0.254 1 37.524 110 GLN B C 1
ATOM 2107 O O . GLN B 1 143 ? -1.23 35.483 0.579 1 38.234 110 GLN B O 1
ATOM 2113 N N . GLU B 1 144 ? 0.29 36.649 -0.601 1 38.293 111 GLU B N 1
ATOM 2114 C CA . GLU B 1 144 ? -0.697 37.537 -1.186 1 41.799 111 GLU B CA 1
ATOM 2115 C C . GLU B 1 144 ? -1.454 36.867 -2.328 1 44.156 111 GLU B C 1
ATOM 2116 O O . GLU B 1 144 ? -2.667 37.038 -2.435 1 41.714 111 GLU B O 1
ATOM 2122 N N . LEU B 1 145 ? -0.746 36.132 -3.206 1 36.886 112 LEU B N 1
ATOM 2123 C CA . LEU B 1 145 ? -1.351 35.687 -4.45 1 36.391 112 LEU B CA 1
ATOM 2124 C C . LEU B 1 145 ? -2.01 34.316 -4.311 1 34.787 112 LEU B C 1
ATOM 2125 O O . LEU B 1 145 ? -2.837 33.957 -5.127 1 36.111 112 LEU B O 1
ATOM 2130 N N . LEU B 1 146 ? -1.596 33.512 -3.338 1 34.522 113 LEU B N 1
ATOM 2131 C CA . LEU B 1 146 ? -2.078 32.143 -3.214 1 33.121 113 LEU B CA 1
ATOM 2132 C C . LEU B 1 146 ? -2.783 31.985 -1.86 1 35.004 113 LEU B C 1
ATOM 2133 O O . LEU B 1 146 ? -2.319 31.24 -0.987 1 34.525 113 LEU B O 1
ATOM 2138 N N . PRO B 1 147 ?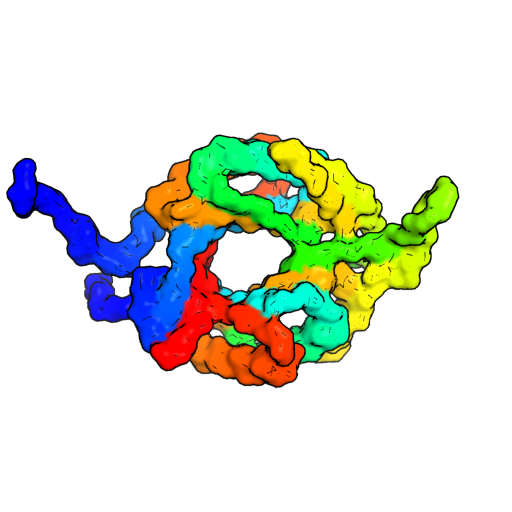 -3.934 32.654 -1.653 1 35.117 114 PRO B N 1
ATOM 2139 C CA . PRO B 1 147 ? -4.607 32.651 -0.351 1 37.047 114 PRO B CA 1
ATOM 2140 C C . PRO B 1 147 ? -5.136 31.279 0.04 1 36.887 114 PRO B C 1
ATOM 2141 O O . PRO B 1 147 ? -5.333 31.016 1.221 1 34.13 114 PRO B O 1
ATOM 2145 N N . PHE B 1 148 ? -5.314 30.401 -0.96 1 34.219 115 PHE B N 1
ATOM 2146 C CA . PHE B 1 148 ? -5.788 29.042 -0.744 1 33.263 115 PHE B CA 1
ATOM 2147 C C . PHE B 1 148 ? -4.702 28.106 -0.223 1 31.755 115 PHE B C 1
ATOM 2148 O O . PHE B 1 148 ? -4.971 26.924 -0.007 1 32.326 115 PHE B O 1
ATOM 2156 N N . GLY B 1 149 ? -3.475 28.606 -0.066 1 32.011 116 GLY B N 1
ATOM 2157 C CA . GLY B 1 149 ? -2.41 27.858 0.561 1 30.862 116 GLY B CA 1
ATOM 2158 C C . GLY B 1 149 ? -1.425 27.308 -0.476 1 31.117 116 GLY B C 1
ATOM 2159 O O . GLY B 1 149 ? -1.734 27.219 -1.673 1 29.593 116 GLY B O 1
ATOM 2160 N N . TYR B 1 150 ? -0.235 26.953 0.01 1 30.593 117 TYR B N 1
ATOM 2161 C CA . TYR B 1 150 ? 0.86 26.501 -0.84 1 28.33 117 TYR B CA 1
ATOM 2162 C C . TYR B 1 150 ? 1.969 26.012 0.07 1 32.021 117 TYR B C 1
ATOM 2163 O O . TYR B 1 150 ? 1.95 26.269 1.282 1 29.962 117 TYR B O 1
ATOM 2172 N N . ASN B 1 151 ? 2.908 25.291 -0.528 1 30.03 118 ASN B N 1
ATOM 2173 C CA . ASN B 1 151 ? 4.113 24.869 0.153 1 31.04 118 ASN B CA 1
ATOM 2174 C C . ASN B 1 151 ? 5.285 25.263 -0.728 1 30.005 118 ASN B C 1
ATOM 2175 O O . ASN B 1 151 ? 5.19 25.191 -1.96 1 27.069 118 ASN B O 1
ATOM 2180 N N . LEU B 1 152 ? 6.379 25.646 -0.073 1 29.178 119 LEU B N 1
ATOM 2181 C CA . LEU B 1 152 ? 7.619 26.019 -0.75 1 29.209 119 LEU B CA 1
ATOM 2182 C C . LEU B 1 152 ? 8.703 25.06 -0.318 1 30.823 119 LEU B C 1
ATOM 2183 O O . LEU B 1 152 ? 8.741 24.658 0.853 1 30.402 119 LEU B O 1
ATOM 2188 N N . GLU B 1 153 ? 9.571 24.718 -1.268 1 27.343 120 GLU B N 1
ATOM 2189 C CA . GLU B 1 153 ? 10.715 23.874 -0.988 1 28.66 120 GLU B CA 1
ATOM 2190 C C . GLU B 1 153 ? 11.94 24.413 -1.71 1 27.724 120 GLU B C 1
ATOM 2191 O O . GLU B 1 153 ? 11.839 25.131 -2.715 1 28.844 120 GLU B O 1
ATOM 2197 N N . VAL B 1 154 ? 13.117 24.024 -1.206 1 29.134 121 VAL B N 1
ATOM 2198 C CA . VAL B 1 154 ? 14.373 24.234 -1.913 1 28.628 121 VAL B CA 1
ATOM 2199 C C . VAL B 1 154 ? 14.811 22.901 -2.49 1 27.965 121 VAL B C 1
ATOM 2200 O O . VAL B 1 154 ? 14.779 21.89 -1.797 1 28.958 121 VAL B O 1
ATOM 2204 N N . GLY B 1 155 ? 15.17 22.889 -3.777 1 27.567 122 GLY B N 1
ATOM 2205 C CA . GLY B 1 155 ? 15.731 21.705 -4.396 1 27.665 122 GLY B CA 1
ATOM 2206 C C . GLY B 1 155 ? 17.198 21.952 -4.728 1 28.306 122 GLY B C 1
ATOM 2207 O O . GLY B 1 155 ? 17.536 23.014 -5.24 1 29.448 122 GLY B O 1
ATOM 2208 N N . ARG B 1 156 ? 18.04 20.968 -4.405 1 27.167 123 ARG B N 1
ATOM 2209 C CA . ARG B 1 156 ? 19.453 20.999 -4.73 1 29.865 123 ARG B CA 1
ATOM 2210 C C . ARG B 1 156 ? 19.777 19.714 -5.476 1 26.682 123 ARG B C 1
ATOM 2211 O O . ARG B 1 156 ? 19.298 18.646 -5.1 1 28.85 123 ARG B O 1
ATOM 2219 N N . TYR B 1 157 ? 20.535 19.846 -6.565 1 26.252 124 TYR B N 1
ATOM 2220 C CA . TYR B 1 157 ? 20.647 18.776 -7.529 1 25.241 124 TYR B CA 1
ATOM 2221 C C . TYR B 1 157 ? 22.099 18.426 -7.791 1 27.028 124 TYR B C 1
ATOM 2222 O O . TYR B 1 157 ? 22.976 19.264 -7.613 1 27.147 124 TYR B O 1
ATOM 2231 N N . SER B 1 158 ? 22.294 17.19 -8.27 1 26.676 125 SER B N 1
ATOM 2232 C CA . SER B 1 158 ? 23.588 16.715 -8.718 1 29.119 125 SER B CA 1
ATOM 2233 C C . SER B 1 158 ? 23.407 15.883 -9.977 1 28.553 125 SER B C 1
ATOM 2234 O O . SER B 1 158 ? 22.482 15.072 -10.057 1 29.495 125 SER B O 1
ATOM 2237 N N . LYS B 1 159 ? 24.281 16.115 -10.959 1 30.14 126 LYS B N 1
ATOM 2238 C CA . LYS B 1 159 ? 24.199 15.501 -12.275 1 31.469 126 LYS B CA 1
ATOM 2239 C C . LYS B 1 159 ? 24.941 14.17 -12.302 1 30.038 126 LYS B C 1
ATOM 2240 O O . LYS B 1 159 ? 26.078 14.068 -11.841 1 30.898 126 LYS B O 1
ATOM 2246 N N . TYR B 1 160 ? 24.272 13.138 -12.819 1 28.275 127 TYR B N 1
ATOM 2247 C CA . TYR B 1 160 ? 24.871 11.832 -12.964 1 29.706 127 TYR B CA 1
ATOM 2248 C C . TYR B 1 160 ? 25.804 11.895 -14.17 1 31.329 127 TYR B C 1
ATOM 2249 O O . TYR B 1 160 ? 25.374 12.166 -15.289 1 29.602 127 TYR B O 1
ATOM 2258 N N . ARG B 1 161 ? 27.077 11.62 -13.922 1 32.977 128 ARG B N 1
ATOM 2259 C CA . ARG B 1 161 ? 28.151 11.794 -14.901 1 41.536 128 ARG B CA 1
ATOM 2260 C C . ARG B 1 161 ? 29.162 10.69 -14.62 1 43.753 128 ARG B C 1
ATOM 2261 O O . ARG B 1 161 ? 30.219 10.96 -14.071 1 43.267 128 ARG B O 1
ATOM 2269 N N . PRO B 1 162 ? 28.803 9.408 -14.851 1 45.838 129 PRO B N 1
ATOM 2270 C CA . PRO B 1 162 ? 29.64 8.286 -14.419 1 51.147 129 PRO B CA 1
ATOM 2271 C C . PRO B 1 162 ? 30.991 8.308 -15.142 1 58.969 129 PRO B C 1
ATOM 2272 O O . PRO B 1 162 ? 31.048 8.682 -16.313 1 54.796 129 PRO B O 1
ATOM 2276 N N . THR B 1 163 ? 32.045 7.916 -14.406 1 68.692 130 THR B N 1
ATOM 2277 C CA . THR B 1 163 ? 33.442 7.916 -14.833 1 77.253 130 THR B CA 1
ATOM 2278 C C . THR B 1 163 ? 33.953 9.339 -14.894 1 77.172 130 THR B C 1
ATOM 2279 O O . THR B 1 163 ? 34.404 9.799 -13.816 1 68.028 130 THR B O 1
#

Radius of gyration: 20.87 Å; Cα contacts (8 Å, |Δi|>4): 587; chains: 2; bounding box: 68×44×55 Å

B-factor: mean 38.5, std 12.64, range [21.96, 95.7]

Organism: NCBI:txid1175296

Sequence (288 aa):
LLGLDSTENLYFQGIDPFTMSTDKFEPVPLPEILIFPNRLLSAETTEKLLNRVYDVPHVRQVNISSGEGVPAMVGSGPGKGLPVEHEGRKVINVKGREIELQLLVGRVFVEIDDIDVVEKAIEAIDEICQELLPFGYNLEVVGRYSKYRPLYFQGIDPFTMSTDKFEPVPLPEILIFPNRLLSAETTEKLLNRVYDVPHVRQVNISGEGVPAMVGSGPGKGLPVEHEGRKVINVKGREIELQLLVGRVFVEIDDIDVVEKAIEAIDEICQELLPFGYNLEVGRYSKYRPT

Nearest PDB structures (foldseek):
  8w33-assembly1_A  TM=1.007E+00  e=9.072E-30  Methano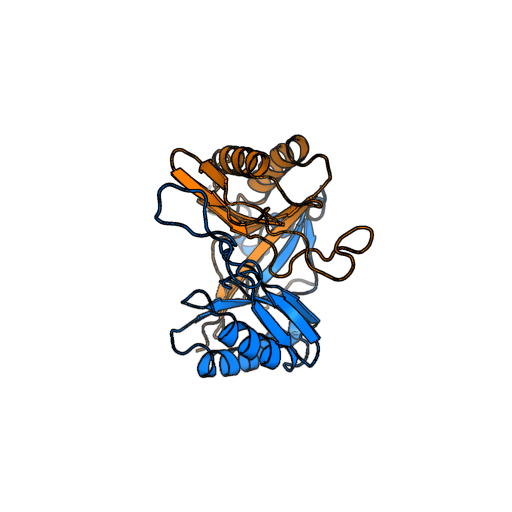massiliicoccus luminyensis B10
  8w33-assembly1_B  TM=8.047E-01  e=5.702E-23  Methanomassiliicoccus luminyensis B10
  8gf5-assembly1_X  TM=8.159E-01  e=1.238E-10  Methanosarcina acetivorans C2A
  8gf6-assembly1_X  TM=7.574E-01  e=5.544E-08  Methanosarcina acetivorans C2A
  2j9d-assembly2_F  TM=5.343E-01  e=1.341E-03  Methanocaldococcus jannaschii